Protein AF-A0AAN5BS51-F1 (afdb_monomer)

Secondary structure (DSSP, 8-state):
---------EEEEEE--SSS--EEEEEE-GGGGGGGTTTS-GGGGHHHHHHHHHHH-TT-SEEEEE-TT---S-TTS-HIIIIISHHHHHHH---S-BSSTTT-S-B--TT--GGG--EEEEE-SS-EEEEEEEEESSHHHHHHHHHHT-HHHHHS--TTHHHHHHHHHHTT-TTEEEESS--

Solvent-accessible surface area (backbone atoms only — not comparable to full-atom values): 10681 Å² total; per-residue (Å²): 138,82,79,79,81,76,74,71,47,27,41,31,39,32,38,38,98,69,97,54,100,55,73,48,80,40,77,37,54,45,74,82,38,50,86,78,41,76,90,35,63,71,76,55,24,55,53,63,44,51,50,49,50,48,68,76,41,72,81,31,49,37,38,34,43,31,36,55,84,60,72,83,88,60,82,90,59,52,65,48,79,69,47,67,38,56,74,47,29,52,75,50,45,54,54,62,37,49,70,43,60,92,82,36,91,56,52,35,60,70,83,70,48,56,89,60,47,43,34,42,35,23,30,61,85,81,43,60,46,75,54,28,37,38,40,31,66,53,72,65,46,54,53,49,48,52,61,64,66,28,65,74,53,49,70,47,88,46,97,59,47,61,40,55,50,46,52,61,57,49,76,77,45,93,34,66,38,40,30,71,65,84,110

Structure (mmCIF, N/CA/C/O backbone):
data_AF-A0AAN5BS51-F1
#
_entry.id   AF-A0AAN5BS51-F1
#
loop_
_atom_site.group_PDB
_atom_site.id
_atom_site.type_symbol
_atom_site.label_atom_id
_atom_site.label_alt_id
_atom_site.label_comp_id
_atom_site.label_asym_id
_atom_site.label_entity_id
_atom_site.label_seq_id
_atom_site.pdbx_PDB_ins_code
_atom_site.Cartn_x
_atom_site.Cartn_y
_atom_site.Cartn_z
_atom_site.occupancy
_atom_site.B_iso_or_equiv
_atom_site.auth_seq_id
_atom_site.auth_comp_id
_atom_site.auth_asym_id
_atom_site.auth_atom_id
_atom_site.pdbx_PDB_model_num
ATOM 1 N N . MET A 1 1 ? 38.290 -10.448 8.645 1.00 32.19 1 MET A N 1
ATOM 2 C CA . MET A 1 1 ? 37.255 -9.414 8.857 1.00 32.19 1 MET A CA 1
ATOM 3 C C . MET A 1 1 ? 36.359 -9.417 7.625 1.00 32.19 1 MET A C 1
ATOM 5 O O . MET A 1 1 ? 36.657 -8.738 6.654 1.00 32.19 1 MET A O 1
ATOM 9 N N . VAL A 1 2 ? 35.352 -10.293 7.610 1.00 27.36 2 VAL A N 1
ATOM 10 C CA . VAL A 1 2 ? 34.391 -10.404 6.503 1.00 27.36 2 VAL A CA 1
ATOM 11 C C . VAL A 1 2 ? 33.271 -9.418 6.811 1.00 27.36 2 VAL A C 1
ATOM 13 O O . VAL A 1 2 ? 32.602 -9.555 7.830 1.00 27.36 2 VAL A O 1
ATOM 16 N N . ARG A 1 3 ? 33.131 -8.373 5.993 1.00 27.55 3 ARG A N 1
ATOM 17 C CA . ARG A 1 3 ? 31.955 -7.503 6.037 1.00 27.55 3 ARG A CA 1
ATOM 18 C C . ARG A 1 3 ? 30.814 -8.278 5.386 1.00 27.55 3 ARG A C 1
ATOM 20 O O . ARG A 1 3 ? 30.817 -8.446 4.171 1.00 27.55 3 ARG A O 1
ATOM 27 N N . GLU A 1 4 ? 29.878 -8.779 6.186 1.00 29.22 4 GLU A N 1
ATOM 28 C CA . GLU A 1 4 ? 28.571 -9.185 5.675 1.00 29.22 4 GLU A CA 1
ATOM 29 C C . GLU A 1 4 ? 27.915 -7.948 5.057 1.00 29.22 4 GLU A C 1
ATOM 31 O O . GLU A 1 4 ? 27.596 -6.978 5.744 1.00 29.22 4 GLU A O 1
ATOM 36 N N . HIS A 1 5 ? 27.766 -7.948 3.735 1.00 32.75 5 HIS A N 1
ATOM 37 C CA . HIS A 1 5 ? 26.857 -7.034 3.063 1.00 32.75 5 HIS A CA 1
ATOM 38 C C . HIS A 1 5 ? 25.438 -7.526 3.330 1.00 32.75 5 HIS A C 1
ATOM 40 O O . HIS A 1 5 ? 24.878 -8.304 2.562 1.00 32.75 5 HIS A O 1
ATOM 46 N N . THR A 1 6 ? 24.872 -7.110 4.459 1.00 36.47 6 THR A N 1
ATOM 47 C CA . THR A 1 6 ? 23.464 -7.322 4.782 1.00 36.47 6 THR A CA 1
ATOM 48 C C . THR A 1 6 ? 22.633 -6.545 3.765 1.00 36.47 6 THR A C 1
ATOM 50 O O . THR A 1 6 ? 22.480 -5.330 3.863 1.00 36.47 6 THR A O 1
ATOM 53 N N . THR A 1 7 ? 22.136 -7.230 2.735 1.00 43.97 7 THR A N 1
ATOM 54 C CA . THR A 1 7 ? 21.146 -6.660 1.817 1.00 43.97 7 THR A CA 1
ATOM 55 C C . THR A 1 7 ? 19.917 -6.220 2.619 1.00 43.97 7 THR A C 1
ATOM 57 O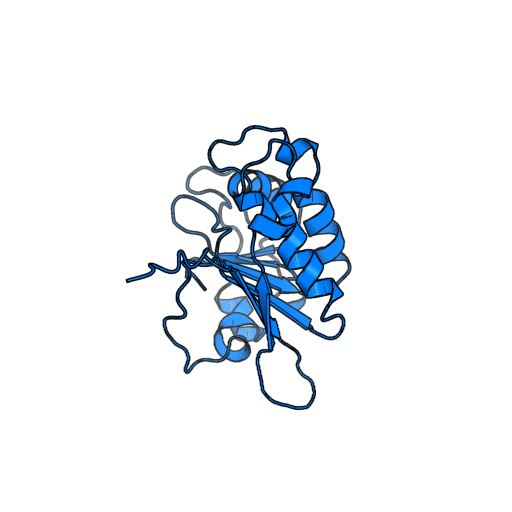 O . THR A 1 7 ? 19.424 -7.017 3.426 1.00 43.97 7 THR A O 1
ATOM 60 N N . PRO A 1 8 ? 19.421 -4.985 2.424 1.00 44.94 8 PRO A N 1
ATOM 61 C CA . PRO A 1 8 ? 18.246 -4.487 3.130 1.00 44.94 8 PRO A CA 1
ATOM 62 C C . PRO A 1 8 ? 17.034 -5.388 2.849 1.00 44.94 8 PRO A C 1
ATOM 64 O O . PRO A 1 8 ? 16.753 -5.719 1.698 1.00 44.94 8 PRO A O 1
ATOM 67 N N . ARG A 1 9 ? 16.337 -5.819 3.908 1.00 50.94 9 ARG A N 1
ATOM 68 C CA . ARG A 1 9 ? 15.129 -6.656 3.831 1.00 50.94 9 ARG A CA 1
ATOM 69 C C . ARG A 1 9 ? 13.926 -5.817 4.230 1.00 50.94 9 ARG A C 1
ATOM 71 O O . ARG A 1 9 ? 13.912 -5.290 5.340 1.00 50.94 9 ARG A O 1
ATOM 78 N N . SER A 1 10 ? 12.927 -5.725 3.359 1.00 52.44 10 SER A N 1
ATOM 79 C CA . SER A 1 10 ? 11.653 -5.100 3.714 1.00 52.44 10 SER A CA 1
ATOM 80 C C . SER A 1 10 ? 10.874 -6.031 4.639 1.00 52.44 10 SER A C 1
ATOM 82 O O . SER A 1 10 ? 10.928 -7.261 4.502 1.00 52.44 10 SER A O 1
ATOM 84 N N . VAL A 1 11 ? 10.159 -5.447 5.596 1.00 61.31 11 VAL A N 1
ATOM 85 C CA . VAL A 1 11 ? 9.384 -6.190 6.591 1.00 61.31 11 VAL A CA 1
ATOM 86 C C . VAL A 1 11 ? 7.913 -5.999 6.284 1.00 61.31 11 VAL A C 1
ATOM 88 O O . VAL A 1 11 ? 7.410 -4.883 6.246 1.00 61.31 11 VAL A O 1
ATOM 91 N N . ILE A 1 12 ? 7.203 -7.099 6.082 1.00 61.59 12 ILE A N 1
ATOM 92 C CA . ILE A 1 12 ? 5.750 -7.096 5.996 1.00 61.59 12 ILE A CA 1
ATOM 93 C C . ILE A 1 12 ? 5.236 -7.676 7.301 1.00 61.59 12 ILE A C 1
ATOM 95 O O . ILE A 1 12 ? 5.368 -8.870 7.573 1.00 61.59 12 ILE A O 1
ATOM 99 N N . LEU A 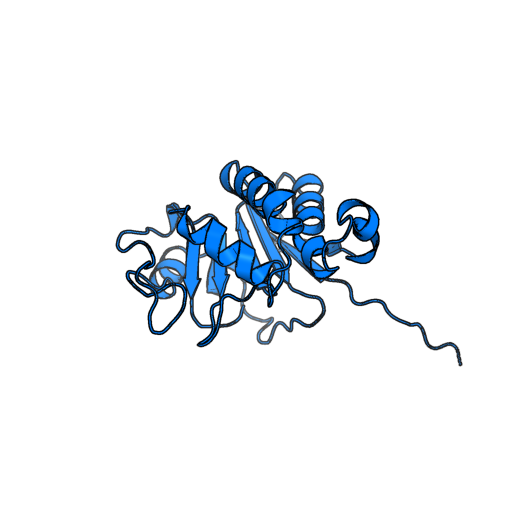1 13 ? 4.670 -6.813 8.133 1.00 60.00 13 LEU A N 1
ATOM 100 C CA . LEU A 1 13 ? 3.995 -7.222 9.350 1.00 60.00 13 LEU A CA 1
ATOM 101 C C . LEU A 1 13 ? 2.604 -7.712 8.964 1.00 60.00 13 LEU A C 1
ATOM 103 O O . LEU A 1 13 ? 1.753 -6.955 8.499 1.00 60.00 13 LEU A O 1
ATOM 107 N N . THR A 1 14 ? 2.370 -9.002 9.139 1.00 57.72 14 THR A N 1
ATOM 108 C CA . THR A 1 14 ? 1.056 -9.603 8.929 1.00 57.72 14 THR A CA 1
ATOM 109 C C . THR A 1 14 ? 0.308 -9.618 10.258 1.00 57.72 14 THR A C 1
ATOM 111 O O . THR A 1 14 ? 0.847 -10.019 11.295 1.00 57.72 14 THR A O 1
ATOM 114 N N . TYR A 1 15 ? -0.930 -9.122 10.247 1.00 48.00 15 TYR A N 1
ATOM 115 C CA . TYR A 1 15 ? -1.785 -9.085 11.427 1.00 48.00 15 TYR A CA 1
ATOM 116 C C . TYR A 1 15 ? -2.909 -10.117 11.302 1.00 48.00 15 TYR A C 1
ATOM 118 O O . TYR A 1 15 ? -3.785 -10.023 10.431 1.00 48.00 15 TYR A O 1
ATOM 126 N N . SER A 1 16 ? -2.889 -11.100 12.201 1.00 43.59 16 SER A N 1
ATOM 127 C CA . SER A 1 16 ? -3.873 -12.179 12.290 1.00 43.59 16 SER A CA 1
ATOM 128 C C . SER A 1 16 ? -4.587 -12.086 13.636 1.00 43.59 16 SER A C 1
ATOM 130 O O . SER A 1 16 ? -3.985 -12.305 14.680 1.00 43.59 16 SER A O 1
ATOM 132 N N . THR A 1 17 ? -5.889 -11.793 13.640 1.00 43.53 17 THR A N 1
ATOM 133 C CA . THR A 1 17 ? -6.674 -11.629 14.881 1.00 43.53 17 THR A CA 1
ATOM 134 C C . THR A 1 17 ? -7.064 -12.964 15.539 1.00 43.53 17 THR A C 1
ATOM 136 O O . THR A 1 17 ? -8.125 -13.037 16.155 1.00 43.53 17 THR A O 1
ATOM 139 N N . CYS A 1 18 ? -6.310 -14.056 15.357 1.00 35.69 18 CYS A N 1
ATOM 140 C CA . CYS A 1 18 ? -6.727 -15.380 15.833 1.00 35.69 18 CYS A CA 1
ATOM 141 C C . CYS A 1 18 ? -5.641 -16.099 16.659 1.00 35.69 18 CYS A C 1
ATOM 143 O O . CYS A 1 18 ? -4.664 -16.612 16.128 1.00 35.69 18 CYS A O 1
ATOM 145 N N . VAL A 1 19 ? -5.914 -16.147 17.971 1.00 35.03 19 VAL A N 1
ATOM 146 C CA . VAL A 1 19 ? -5.486 -17.095 19.031 1.00 35.03 19 VAL A CA 1
ATOM 147 C C . VAL A 1 19 ? -4.054 -17.022 19.589 1.00 35.03 19 VAL A C 1
ATOM 149 O O . VAL A 1 19 ? -3.767 -17.662 20.594 1.00 35.03 19 VAL A O 1
ATOM 152 N N . ALA A 1 20 ? -3.203 -16.120 19.117 1.00 38.12 20 ALA A N 1
ATOM 153 C CA . ALA A 1 20 ? -2.106 -15.607 19.942 1.00 38.12 20 ALA A CA 1
ATOM 154 C C . ALA A 1 20 ? -1.859 -14.151 19.560 1.00 38.12 20 ALA A C 1
ATOM 156 O O . ALA A 1 20 ? -1.662 -13.848 18.388 1.00 38.12 20 ALA A O 1
ATOM 157 N N . GLN A 1 21 ? -1.939 -13.239 20.527 1.00 48.12 21 GLN A N 1
ATOM 158 C CA . GLN A 1 21 ? -1.679 -11.817 20.313 1.00 48.12 21 GLN A CA 1
ATOM 159 C C . GLN A 1 21 ? -0.255 -11.642 19.762 1.00 48.12 21 GLN A C 1
ATOM 161 O O . GLN A 1 21 ? 0.715 -11.766 20.504 1.00 48.12 21 GLN A O 1
ATOM 166 N N . GLY A 1 22 ? -0.121 -11.398 18.459 1.00 66.06 22 GLY A N 1
ATOM 167 C CA . GLY A 1 22 ? 1.184 -11.251 17.829 1.00 66.06 22 GLY A CA 1
ATOM 168 C C . GLY A 1 22 ? 1.106 -10.819 16.370 1.00 66.06 22 GLY A C 1
ATOM 169 O O . GLY A 1 22 ? 0.181 -11.174 15.641 1.00 66.06 22 GLY A O 1
ATOM 170 N N . TYR A 1 23 ? 2.101 -10.040 15.955 1.00 73.31 23 TYR A N 1
ATOM 171 C CA . TYR A 1 23 ? 2.398 -9.793 14.548 1.00 73.31 23 TYR A CA 1
ATOM 172 C C . TYR A 1 23 ? 3.234 -10.957 14.024 1.00 73.31 23 TYR A C 1
ATOM 174 O O . TYR A 1 23 ? 4.158 -11.411 14.703 1.00 73.31 23 TYR A O 1
ATOM 182 N N . THR A 1 24 ? 2.940 -11.430 12.818 1.00 81.38 24 THR A N 1
ATOM 183 C CA . THR A 1 24 ? 3.817 -12.373 12.124 1.00 81.38 24 THR A CA 1
ATOM 184 C C . THR A 1 24 ? 4.637 -11.604 11.099 1.00 81.38 24 THR A C 1
ATOM 186 O O . THR A 1 24 ? 4.093 -10.962 10.201 1.00 81.38 24 THR A O 1
ATOM 189 N N . ASN A 1 25 ? 5.958 -11.653 11.248 1.00 83.75 25 ASN A N 1
ATOM 190 C CA . ASN A 1 25 ? 6.877 -10.935 10.375 1.00 83.75 25 ASN A CA 1
ATOM 191 C C . ASN A 1 25 ? 7.150 -11.769 9.124 1.00 83.75 25 ASN A C 1
ATOM 193 O O . ASN A 1 25 ? 7.616 -12.904 9.220 1.00 83.75 25 ASN A O 1
ATOM 197 N N . PHE A 1 26 ? 6.920 -11.184 7.956 1.00 85.62 26 PHE A N 1
ATOM 198 C CA . PHE A 1 26 ? 7.349 -11.724 6.678 1.00 85.62 26 PHE A CA 1
ATOM 199 C C . PHE A 1 26 ? 8.469 -10.845 6.124 1.00 85.62 26 PHE A C 1
ATOM 201 O O . PHE A 1 26 ? 8.260 -9.674 5.815 1.00 85.62 26 PHE A O 1
ATOM 208 N N . PHE A 1 27 ? 9.673 -11.400 6.022 1.00 86.44 27 PHE A N 1
ATOM 209 C CA . PHE A 1 27 ? 10.826 -10.683 5.484 1.00 86.44 27 PHE A CA 1
ATOM 210 C C . PHE A 1 27 ? 10.956 -10.978 3.997 1.00 86.44 27 PHE A C 1
ATOM 212 O O . PHE A 1 27 ? 11.225 -12.115 3.611 1.00 86.44 27 PHE A O 1
ATOM 219 N N . ALA A 1 28 ? 10.793 -9.948 3.173 1.00 85.62 28 ALA A N 1
ATOM 220 C CA . ALA A 1 28 ? 10.972 -10.043 1.735 1.00 85.62 28 ALA A CA 1
ATOM 221 C C . ALA A 1 28 ? 12.310 -9.414 1.340 1.00 85.62 28 ALA A C 1
ATOM 223 O O . ALA A 1 28 ? 12.589 -8.258 1.667 1.00 85.62 28 ALA A O 1
ATOM 224 N N . ASN A 1 29 ? 13.137 -10.159 0.610 1.00 86.25 29 ASN A N 1
ATOM 225 C CA . ASN A 1 29 ? 14.275 -9.576 -0.084 1.00 86.25 29 ASN A CA 1
ATOM 226 C C . ASN A 1 29 ? 13.808 -9.122 -1.466 1.00 86.25 29 ASN A C 1
ATOM 228 O O . ASN A 1 29 ? 13.412 -9.945 -2.286 1.00 86.25 29 ASN A O 1
ATOM 232 N N . LEU A 1 30 ? 13.858 -7.816 -1.734 1.00 83.25 30 LEU A N 1
ATOM 233 C CA . LEU A 1 30 ? 13.422 -7.271 -3.024 1.00 83.25 30 LEU A CA 1
ATOM 234 C C . LEU A 1 30 ? 14.237 -7.832 -4.203 1.00 83.25 30 LEU A C 1
ATOM 236 O O . LEU A 1 30 ? 13.722 -7.911 -5.316 1.00 83.25 30 LEU A O 1
ATOM 240 N N . SER A 1 31 ? 15.467 -8.289 -3.942 1.00 85.25 31 SER A N 1
ATOM 241 C CA . SER A 1 31 ? 16.336 -8.929 -4.938 1.00 85.25 31 SER A CA 1
ATOM 242 C C . SER A 1 31 ? 15.733 -10.222 -5.501 1.00 85.25 31 SER A C 1
ATOM 244 O O . SER A 1 31 ? 15.947 -10.543 -6.666 1.00 85.25 31 SER A O 1
ATOM 246 N N . ASP A 1 32 ? 14.932 -10.940 -4.706 1.00 86.62 32 ASP A N 1
ATOM 247 C CA . ASP A 1 32 ? 14.315 -12.209 -5.117 1.00 86.62 32 ASP A CA 1
ATOM 248 C C . ASP A 1 32 ? 13.271 -12.001 -6.231 1.00 86.62 32 ASP A C 1
ATOM 250 O O . ASP A 1 32 ? 12.923 -12.937 -6.950 1.00 86.62 32 ASP A O 1
ATOM 254 N N . TYR A 1 33 ? 12.791 -10.764 -6.399 1.00 87.94 33 TYR A N 1
ATOM 255 C CA . TYR A 1 33 ? 11.762 -10.402 -7.368 1.00 87.94 33 TYR A CA 1
ATOM 256 C C . TYR A 1 33 ? 12.317 -9.692 -8.605 1.00 87.94 33 TYR A C 1
ATOM 258 O O . TYR A 1 33 ? 11.533 -9.391 -9.500 1.00 87.94 33 TYR A O 1
ATOM 266 N N . GLU A 1 34 ? 13.631 -9.449 -8.709 1.00 85.50 34 GLU A N 1
ATOM 267 C CA . GLU A 1 34 ? 14.235 -8.697 -9.827 1.00 85.50 34 GLU A CA 1
ATOM 268 C C . GLU A 1 34 ? 13.863 -9.261 -11.202 1.00 85.50 34 GLU A C 1
ATOM 270 O O . GLU A 1 34 ? 13.592 -8.508 -12.135 1.00 85.50 34 GLU A O 1
ATOM 275 N N . THR A 1 35 ? 13.762 -10.586 -11.317 1.00 86.06 35 THR A N 1
ATOM 276 C CA . THR A 1 35 ? 13.384 -11.272 -12.563 1.00 86.06 35 THR A CA 1
ATOM 277 C C . THR A 1 35 ? 11.969 -10.934 -13.037 1.00 86.06 35 THR A C 1
ATOM 279 O O . THR A 1 35 ? 11.684 -11.035 -14.227 1.00 86.06 35 THR A O 1
ATOM 282 N N . THR A 1 36 ? 11.089 -10.499 -12.131 1.00 83.81 36 THR A N 1
ATOM 283 C CA . THR A 1 36 ? 9.708 -10.092 -12.437 1.00 83.81 36 THR A CA 1
ATOM 284 C C . THR A 1 36 ? 9.590 -8.618 -12.826 1.00 83.81 36 THR A C 1
ATOM 286 O O . THR A 1 36 ? 8.533 -8.190 -13.285 1.00 83.81 36 THR A O 1
ATOM 289 N N . LEU A 1 37 ? 10.653 -7.826 -12.634 1.00 81.75 37 LEU A N 1
ATOM 290 C CA . LEU A 1 37 ? 10.620 -6.374 -12.819 1.00 81.75 37 LEU A CA 1
ATOM 291 C C . LEU A 1 37 ? 10.924 -5.941 -14.255 1.00 81.75 37 LEU A C 1
ATOM 293 O O . LEU A 1 37 ? 10.589 -4.816 -14.619 1.00 81.75 37 LEU A O 1
ATOM 297 N N . GLU A 1 38 ? 11.502 -6.819 -15.079 1.00 83.25 38 GLU A N 1
ATOM 298 C CA . GLU A 1 38 ? 11.986 -6.492 -16.427 1.00 83.25 38 GLU A CA 1
ATOM 299 C C . GLU A 1 38 ? 12.962 -5.298 -16.386 1.00 83.25 38 GLU A C 1
ATOM 301 O O . GLU A 1 38 ? 14.064 -5.428 -15.859 1.00 83.25 38 GLU A O 1
ATOM 306 N N . SER A 1 39 ? 12.573 -4.132 -16.915 1.00 80.31 39 SER A N 1
ATOM 307 C CA . SER A 1 39 ? 13.362 -2.892 -16.878 1.00 80.31 39 SER A CA 1
ATOM 308 C C . SER A 1 39 ? 12.961 -1.931 -15.753 1.00 80.31 39 SER A C 1
ATOM 310 O O . SER A 1 39 ? 13.499 -0.826 -15.675 1.00 80.31 39 SER A O 1
ATOM 312 N N . ALA A 1 40 ? 11.980 -2.294 -14.922 1.00 82.69 40 ALA A N 1
ATOM 313 C CA . ALA A 1 40 ? 11.472 -1.421 -13.874 1.00 82.69 40 ALA A CA 1
ATOM 314 C C . ALA A 1 40 ? 12.473 -1.294 -12.705 1.00 82.69 40 ALA A C 1
ATOM 316 O O . ALA A 1 40 ? 13.192 -2.247 -12.391 1.00 82.69 40 ALA A O 1
ATOM 317 N N . PRO A 1 41 ? 12.519 -0.136 -12.017 1.00 84.56 41 PRO A N 1
ATOM 318 C CA . PRO A 1 41 ? 13.346 0.046 -10.826 1.00 84.56 41 PRO A CA 1
ATOM 319 C C . PRO A 1 41 ? 13.085 -1.005 -9.738 1.00 84.56 41 PRO A C 1
ATOM 321 O O . PRO A 1 41 ? 11.952 -1.436 -9.544 1.00 84.56 41 PRO A O 1
ATOM 324 N N . ARG A 1 42 ? 14.111 -1.339 -8.944 1.00 83.06 42 ARG A N 1
ATOM 325 C CA . ARG A 1 42 ? 14.023 -2.316 -7.835 1.00 83.06 42 ARG A CA 1
ATOM 326 C C . ARG A 1 42 ? 12.910 -2.038 -6.822 1.00 83.06 42 ARG A C 1
ATOM 328 O O . ARG A 1 42 ? 12.406 -2.977 -6.212 1.00 83.06 42 ARG A O 1
ATOM 335 N N . SER A 1 43 ? 12.522 -0.775 -6.642 1.00 82.38 43 SER A N 1
ATOM 336 C CA . SER A 1 43 ? 11.439 -0.378 -5.735 1.00 82.38 43 SER A CA 1
ATOM 337 C C . SER A 1 43 ? 10.100 -1.027 -6.099 1.00 82.38 43 SER A C 1
ATOM 339 O O . SER A 1 43 ? 9.314 -1.342 -5.210 1.00 82.38 43 SER A O 1
ATOM 341 N N . TRP A 1 44 ? 9.881 -1.359 -7.377 1.00 86.19 44 TRP A N 1
ATOM 342 C CA . TRP A 1 44 ? 8.710 -2.106 -7.841 1.00 86.19 44 TRP A CA 1
ATOM 343 C C . TRP A 1 44 ? 8.602 -3.520 -7.264 1.00 86.19 44 TRP A C 1
ATOM 345 O O . TRP A 1 44 ? 7.511 -4.088 -7.271 1.00 86.19 44 TRP A O 1
ATOM 355 N N . GLY A 1 45 ? 9.691 -4.066 -6.709 1.00 87.56 45 GLY A N 1
ATOM 356 C CA . GLY A 1 45 ? 9.697 -5.341 -5.993 1.00 87.56 45 GLY A CA 1
ATOM 357 C C . GLY A 1 45 ? 8.756 -5.374 -4.785 1.00 87.56 45 GLY A C 1
ATOM 358 O O . GLY A 1 45 ? 8.388 -6.460 -4.341 1.00 87.56 45 GLY A O 1
ATOM 359 N N . VAL A 1 46 ? 8.309 -4.213 -4.283 1.00 89.19 46 VAL A N 1
ATOM 360 C CA . VAL A 1 46 ? 7.312 -4.123 -3.206 1.00 89.19 46 VAL A CA 1
ATOM 361 C C . VAL A 1 46 ? 6.016 -4.856 -3.547 1.00 89.19 46 VAL A C 1
ATOM 363 O O . VAL A 1 46 ? 5.470 -5.574 -2.711 1.00 89.19 46 VAL A O 1
ATOM 366 N N . VAL A 1 47 ? 5.533 -4.731 -4.784 1.00 90.88 47 VAL A N 1
ATOM 367 C CA . VAL A 1 47 ? 4.238 -5.288 -5.184 1.00 90.88 47 VAL A CA 1
ATOM 368 C C . VAL A 1 47 ? 4.249 -6.822 -5.181 1.00 90.88 47 VAL A C 1
ATOM 370 O O . VAL A 1 47 ? 3.416 -7.413 -4.484 1.00 90.88 47 VAL A O 1
ATOM 373 N N . PRO A 1 48 ? 5.181 -7.512 -5.873 1.00 92.19 48 PRO A N 1
ATOM 374 C CA . PRO A 1 48 ? 5.257 -8.967 -5.806 1.00 92.19 48 PRO A CA 1
ATOM 375 C C . PRO A 1 48 ? 5.632 -9.468 -4.402 1.00 92.19 48 PRO A C 1
ATOM 377 O O . PRO A 1 48 ? 5.127 -10.514 -3.993 1.00 92.19 48 PRO A O 1
ATOM 380 N N . ALA A 1 49 ? 6.413 -8.713 -3.619 1.00 91.25 49 ALA A N 1
ATOM 381 C CA . ALA A 1 49 ? 6.703 -9.051 -2.225 1.00 91.25 49 ALA A CA 1
ATOM 382 C C . ALA A 1 49 ? 5.445 -9.071 -1.342 1.00 91.25 49 ALA A C 1
ATOM 384 O O . ALA A 1 49 ? 5.229 -10.024 -0.590 1.00 91.25 49 ALA A O 1
ATOM 385 N N . VAL A 1 50 ? 4.583 -8.056 -1.454 1.00 91.75 50 VAL A N 1
ATOM 386 C CA . VAL A 1 50 ? 3.315 -7.999 -0.711 1.00 91.75 50 VAL A CA 1
ATOM 387 C C . VAL A 1 50 ? 2.361 -9.098 -1.166 1.00 91.75 50 VAL A C 1
ATOM 389 O O . VAL A 1 50 ? 1.760 -9.766 -0.325 1.00 91.75 50 VAL A O 1
ATOM 392 N N . ARG A 1 51 ? 2.284 -9.380 -2.472 1.00 92.62 51 ARG A N 1
ATOM 393 C CA . ARG A 1 51 ? 1.506 -10.522 -2.983 1.00 92.62 51 ARG A CA 1
ATOM 394 C C . ARG A 1 51 ? 1.991 -11.849 -2.418 1.00 92.62 51 ARG A C 1
ATOM 396 O O . ARG A 1 51 ? 1.168 -12.678 -2.035 1.00 92.62 51 ARG A O 1
ATOM 403 N N . HIS A 1 52 ? 3.304 -12.045 -2.349 1.00 92.44 52 HIS A N 1
ATOM 404 C CA . HIS A 1 52 ? 3.889 -13.243 -1.763 1.00 92.44 52 HIS A CA 1
ATOM 405 C C . HIS A 1 52 ? 3.523 -13.350 -0.277 1.00 92.44 52 HIS A C 1
ATOM 407 O O . HIS A 1 52 ? 3.020 -14.388 0.148 1.00 92.44 52 HIS A O 1
ATOM 413 N N . ALA A 1 53 ? 3.647 -12.269 0.497 1.00 91.25 53 ALA A N 1
ATOM 414 C CA . ALA A 1 53 ? 3.228 -12.260 1.898 1.00 91.25 53 ALA A CA 1
ATOM 415 C C . ALA A 1 53 ? 1.742 -12.630 2.069 1.00 91.25 53 ALA A C 1
ATOM 417 O O . ALA A 1 53 ? 1.410 -13.445 2.934 1.00 91.25 53 ALA A O 1
ATOM 418 N N . MET A 1 54 ? 0.867 -12.073 1.222 1.00 91.50 54 MET A N 1
ATOM 419 C CA . MET A 1 54 ? -0.579 -12.331 1.219 1.00 91.50 54 MET A CA 1
ATOM 420 C C . MET A 1 54 ? -0.940 -13.767 0.840 1.00 91.50 54 MET A C 1
ATOM 422 O O . MET A 1 54 ? -1.893 -14.319 1.395 1.00 91.50 54 MET A O 1
ATOM 426 N N . ALA A 1 55 ? -0.192 -14.370 -0.086 1.00 91.81 55 ALA A N 1
ATOM 427 C CA . ALA A 1 55 ? -0.357 -15.765 -0.479 1.00 91.81 55 ALA A CA 1
ATOM 428 C C . ALA A 1 55 ? 0.118 -16.728 0.620 1.00 91.81 55 ALA A C 1
ATOM 430 O O . ALA A 1 55 ? -0.538 -17.736 0.875 1.00 91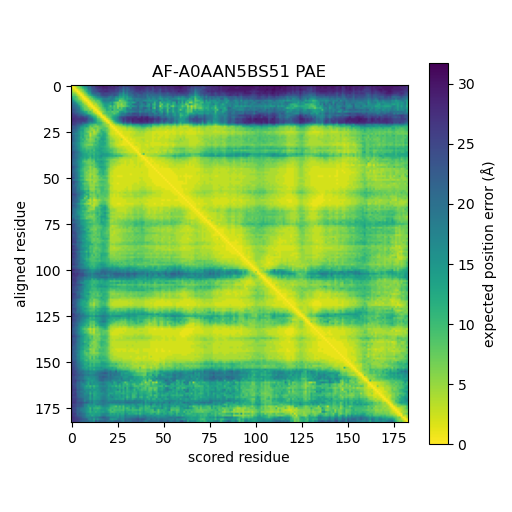.81 55 ALA A O 1
ATOM 431 N N . THR A 1 56 ? 1.218 -16.396 1.302 1.00 91.38 56 THR A N 1
ATOM 432 C CA . THR A 1 56 ? 1.783 -17.201 2.397 1.00 91.38 56 THR A CA 1
ATOM 433 C C . THR A 1 56 ? 0.927 -17.143 3.664 1.00 91.38 56 THR A C 1
ATOM 435 O O . THR A 1 56 ? 0.841 -18.130 4.392 1.00 91.38 56 THR A O 1
ATOM 438 N N . HIS A 1 57 ? 0.247 -16.019 3.919 1.00 89.50 57 HIS A N 1
ATOM 439 C CA . HIS A 1 57 ? -0.585 -15.819 5.110 1.00 89.50 57 HIS A CA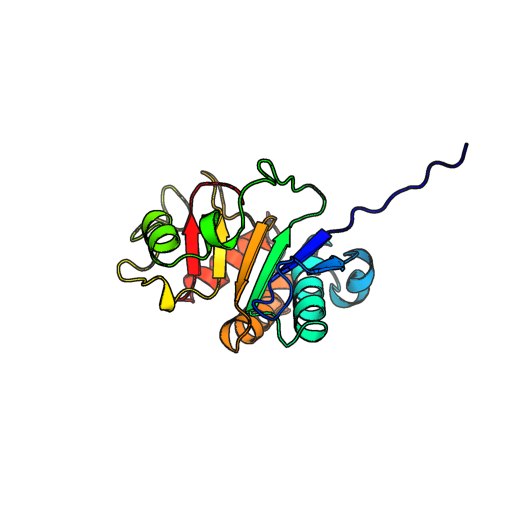 1
ATOM 440 C C . HIS A 1 57 ? -2.056 -15.555 4.749 1.00 89.50 57 HIS A C 1
ATOM 442 O O . HIS A 1 57 ? -2.587 -14.479 5.029 1.00 89.50 57 HIS A O 1
ATOM 448 N N . PRO A 1 58 ? -2.773 -16.530 4.161 1.00 88.62 58 PRO A N 1
ATOM 449 C CA . PRO A 1 58 ? -4.118 -16.300 3.633 1.00 88.62 58 PRO A CA 1
ATOM 450 C C . PRO A 1 58 ? -5.139 -15.892 4.708 1.00 88.62 58 PRO A C 1
ATOM 452 O O . PRO A 1 58 ? -6.116 -15.217 4.387 1.00 88.62 58 PRO A O 1
ATOM 455 N N . TYR A 1 59 ? -4.902 -16.269 5.970 1.00 88.00 59 TYR A N 1
ATOM 456 C CA . TYR A 1 59 ? -5.779 -15.994 7.114 1.00 88.00 59 TYR A CA 1
ATOM 457 C C . TYR A 1 59 ? -5.532 -14.637 7.798 1.00 88.00 59 TYR A C 1
ATOM 459 O O . TYR A 1 59 ? -6.306 -14.249 8.677 1.00 88.00 59 TYR A O 1
ATOM 467 N N . SER A 1 60 ? -4.474 -13.909 7.428 1.00 88.06 60 SER A N 1
ATOM 468 C CA . SER A 1 60 ? -4.221 -12.566 7.959 1.00 88.06 60 SER A CA 1
ATOM 469 C C . SER A 1 60 ? -5.207 -11.560 7.373 1.00 88.06 60 SER A C 1
ATOM 471 O O . SER A 1 60 ? -5.557 -11.622 6.196 1.00 88.06 60 SER A O 1
ATOM 473 N N . LYS A 1 61 ? -5.668 -10.617 8.201 1.00 89.31 61 LYS A N 1
ATOM 474 C CA . LYS A 1 61 ? -6.659 -9.610 7.786 1.00 89.31 61 LYS A CA 1
ATOM 475 C C . LYS A 1 61 ? -6.010 -8.365 7.205 1.00 89.31 61 LYS A C 1
ATOM 477 O O . LYS A 1 61 ? -6.559 -7.776 6.282 1.00 89.31 61 LYS A O 1
ATOM 482 N N . HIS A 1 62 ? -4.868 -7.966 7.754 1.00 90.12 62 HIS A N 1
ATOM 483 C CA . HIS A 1 62 ? -4.154 -6.763 7.345 1.00 90.12 62 HIS A CA 1
ATOM 484 C C . HIS A 1 62 ? -2.677 -7.080 7.151 1.00 90.12 62 HIS A C 1
ATOM 486 O O . HIS A 1 62 ? -2.093 -7.867 7.900 1.00 90.12 62 HIS A O 1
ATOM 492 N N . PHE A 1 63 ? -2.094 -6.436 6.152 1.00 91.69 63 PHE A N 1
ATOM 493 C CA . PHE A 1 63 ? -0.688 -6.511 5.805 1.00 91.69 63 PHE A CA 1
ATOM 494 C C . PHE A 1 63 ? -0.130 -5.104 5.890 1.00 91.69 63 PHE A C 1
ATOM 496 O O . PHE A 1 63 ? -0.558 -4.224 5.148 1.00 91.69 63 PHE A O 1
ATOM 503 N N . PHE A 1 64 ? 0.790 -4.892 6.819 1.00 90.56 64 PHE A N 1
ATOM 504 C CA . PHE A 1 64 ? 1.480 -3.630 6.991 1.00 90.56 64 PHE A CA 1
ATOM 505 C C . PHE A 1 64 ? 2.874 -3.753 6.379 1.00 90.56 64 PHE A C 1
ATOM 507 O O . PHE A 1 64 ? 3.736 -4.455 6.908 1.00 90.56 64 PHE A O 1
ATOM 514 N N . TYR A 1 65 ? 3.058 -3.131 5.219 1.00 90.75 65 TYR A N 1
ATOM 515 C CA . TYR A 1 65 ? 4.343 -3.059 4.543 1.00 90.75 65 TYR A CA 1
ATOM 516 C C . TYR A 1 65 ? 5.190 -1.945 5.153 1.00 90.75 65 TYR A C 1
ATOM 518 O O . TYR A 1 65 ? 4.716 -0.817 5.286 1.00 90.75 65 TYR A O 1
ATOM 526 N N . LEU A 1 66 ? 6.444 -2.270 5.458 1.00 87.75 66 LEU A N 1
ATOM 527 C CA . LEU A 1 66 ? 7.483 -1.349 5.886 1.00 87.75 66 LEU A CA 1
ATOM 528 C C . LEU A 1 66 ? 8.726 -1.554 5.014 1.00 87.75 66 LEU A C 1
ATOM 530 O O . LEU A 1 66 ? 9.244 -2.671 4.888 1.00 87.75 66 LEU A O 1
ATOM 534 N N . ASP A 1 67 ? 9.218 -0.467 4.425 1.00 84.81 67 ASP A N 1
ATOM 535 C CA . ASP A 1 67 ? 10.499 -0.460 3.726 1.00 84.81 67 ASP A CA 1
ATOM 536 C C . ASP A 1 67 ? 11.647 -0.851 4.668 1.00 84.81 67 ASP A C 1
ATOM 538 O O . ASP A 1 67 ? 11.577 -0.656 5.883 1.00 84.81 67 ASP A O 1
ATOM 542 N N . ALA A 1 68 ? 12.741 -1.366 4.111 1.00 82.06 68 ALA A N 1
ATOM 543 C CA . ALA A 1 68 ? 13.917 -1.748 4.888 1.00 82.06 68 ALA A CA 1
ATOM 544 C C . ALA A 1 68 ? 14.536 -0.588 5.695 1.00 82.06 68 ALA A C 1
ATOM 546 O O . ALA A 1 68 ? 15.254 -0.835 6.663 1.00 82.06 68 ALA A O 1
ATOM 547 N N . ASN A 1 69 ? 14.273 0.662 5.301 1.00 81.19 69 ASN A N 1
ATOM 548 C CA . ASN A 1 69 ? 14.738 1.857 6.006 1.00 81.19 69 ASN A CA 1
ATOM 549 C C . ASN A 1 69 ? 13.698 2.443 6.980 1.00 81.19 69 ASN A C 1
ATOM 551 O O . ASN A 1 69 ? 13.959 3.477 7.598 1.00 81.19 69 ASN A O 1
ATOM 555 N N . ALA A 1 70 ? 12.516 1.834 7.103 1.00 79.81 70 ALA A N 1
ATOM 556 C CA . ALA A 1 70 ? 11.475 2.303 8.007 1.00 79.81 70 ALA A CA 1
ATOM 557 C C . ALA A 1 70 ? 11.777 1.907 9.463 1.00 79.81 70 ALA A C 1
ATOM 559 O O . ALA A 1 70 ? 12.297 0.826 9.745 1.00 79.81 70 ALA A O 1
ATOM 560 N N . LEU A 1 71 ? 11.433 2.792 10.402 1.00 77.69 71 LEU A N 1
ATOM 561 C CA . LEU A 1 71 ? 11.669 2.601 11.833 1.00 77.69 71 LEU A CA 1
ATOM 562 C C . LEU A 1 71 ? 10.371 2.792 12.613 1.00 77.69 71 LEU A C 1
ATOM 564 O O . LEU A 1 71 ? 9.751 3.852 12.551 1.00 77.69 71 LEU A O 1
ATOM 568 N N . ILE A 1 72 ? 9.999 1.783 13.403 1.00 77.88 72 ILE A N 1
ATOM 569 C CA . ILE A 1 72 ? 8.870 1.874 14.332 1.00 77.88 72 ILE A CA 1
ATOM 570 C C . ILE A 1 72 ? 9.320 2.682 15.549 1.00 77.88 72 ILE A C 1
ATOM 572 O O . ILE A 1 72 ? 10.055 2.192 16.406 1.00 77.88 72 ILE A O 1
ATOM 576 N N . MET A 1 73 ? 8.862 3.929 15.629 1.00 79.50 73 MET A N 1
ATOM 577 C CA . MET A 1 73 ? 9.285 4.867 16.675 1.00 79.50 73 MET A CA 1
ATOM 578 C C . MET A 1 73 ? 8.621 4.605 18.033 1.00 79.50 73 MET A C 1
ATOM 580 O O . MET A 1 73 ? 9.148 5.009 19.068 1.00 79.50 73 MET A O 1
ATOM 584 N N . ASN A 1 74 ? 7.464 3.937 18.054 1.00 78.94 74 ASN A N 1
ATOM 585 C CA . ASN A 1 74 ? 6.737 3.633 19.285 1.00 78.94 74 ASN A CA 1
ATOM 586 C C . ASN A 1 74 ? 6.257 2.171 19.309 1.00 78.94 74 ASN A C 1
ATOM 588 O O . ASN A 1 74 ? 5.105 1.900 18.970 1.00 78.94 74 ASN A O 1
ATOM 592 N N . PRO A 1 75 ? 7.113 1.223 19.729 1.00 77.69 75 PRO A N 1
ATOM 593 C CA . PRO A 1 75 ? 6.780 -0.203 19.723 1.00 77.69 75 PRO A CA 1
ATOM 594 C C . PRO A 1 75 ? 5.759 -0.597 20.802 1.00 77.69 75 PRO A C 1
ATOM 596 O O . PRO A 1 75 ? 5.201 -1.689 20.751 1.00 77.69 75 PRO A O 1
ATOM 599 N 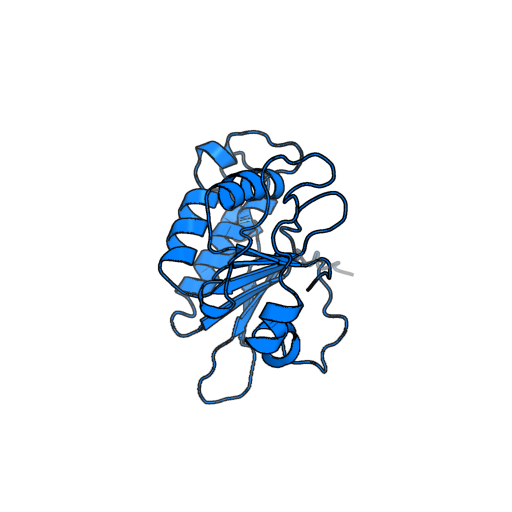N . SER A 1 76 ? 5.502 0.276 21.781 1.00 79.50 76 SER A N 1
ATOM 600 C CA . SER A 1 76 ? 4.556 0.012 22.871 1.00 79.50 76 SER A CA 1
ATOM 601 C C . SER A 1 76 ? 3.094 0.167 22.445 1.00 79.50 76 SER A C 1
ATOM 603 O O . SER A 1 76 ? 2.200 -0.263 23.171 1.00 79.50 76 SER A O 1
ATOM 605 N N . LYS A 1 77 ? 2.829 0.801 21.295 1.00 79.19 77 LYS A N 1
ATOM 606 C CA . LYS A 1 77 ? 1.477 0.954 20.746 1.00 79.19 77 LYS A CA 1
ATOM 607 C C . LYS A 1 77 ? 1.180 -0.152 19.743 1.00 79.19 77 LYS A C 1
ATOM 609 O O . LYS A 1 77 ? 1.987 -0.442 18.865 1.00 79.19 77 LYS A O 1
ATOM 614 N N . SER A 1 78 ? -0.009 -0.744 19.842 1.00 83.06 78 SER A N 1
ATOM 615 C CA . SER A 1 78 ? -0.475 -1.691 18.830 1.00 83.06 78 SER A CA 1
ATOM 616 C C . SER A 1 78 ? -0.947 -0.952 17.575 1.00 83.06 78 SER A C 1
ATOM 618 O O . SER A 1 78 ? -1.581 0.098 17.669 1.00 83.06 78 SER A O 1
ATOM 620 N N . LEU A 1 79 ? -0.700 -1.536 16.401 1.00 81.69 79 LEU A N 1
ATOM 621 C CA . LEU A 1 79 ? -1.230 -1.080 15.117 1.00 81.69 79 LEU A CA 1
ATOM 622 C C . LEU A 1 79 ? -2.760 -0.966 15.152 1.00 81.69 79 LEU A C 1
ATOM 624 O O . LEU A 1 79 ? -3.328 -0.039 14.583 1.00 81.69 79 LEU A O 1
ATOM 628 N N . GLU A 1 80 ? -3.428 -1.880 15.860 1.00 82.81 80 GLU A N 1
ATOM 629 C CA . GLU A 1 80 ? -4.879 -1.845 16.023 1.00 82.81 80 GLU A CA 1
ATOM 630 C C . GLU A 1 80 ? -5.350 -0.568 16.727 1.00 82.81 80 GLU A C 1
ATOM 632 O O . GLU A 1 80 ? -6.096 0.206 16.131 1.00 82.81 80 GLU A O 1
ATOM 637 N N . SER A 1 81 ? -4.835 -0.293 17.929 1.00 83.19 81 SER A N 1
ATOM 638 C CA . SER A 1 81 ? -5.213 0.902 18.703 1.00 83.19 81 SER A CA 1
ATOM 639 C C . SER A 1 81 ? -4.747 2.207 18.059 1.00 83.19 81 SER A C 1
ATOM 641 O O . SER A 1 81 ? -5.339 3.267 18.262 1.00 83.19 81 SER A O 1
ATOM 643 N N . HIS A 1 82 ? -3.659 2.154 17.288 1.00 83.12 82 HIS A N 1
ATOM 644 C CA . HIS A 1 82 ? -3.091 3.341 16.674 1.00 83.12 82 HIS A CA 1
ATOM 645 C C . HIS A 1 82 ? -3.778 3.731 15.362 1.00 83.12 82 HIS A C 1
ATOM 647 O O . HIS A 1 82 ? -3.905 4.931 15.098 1.00 83.12 82 HIS A O 1
ATOM 653 N N . LEU A 1 83 ? -4.217 2.740 14.574 1.00 84.31 83 LEU A N 1
ATOM 654 C CA . LEU A 1 83 ? -4.637 2.936 13.186 1.00 84.31 83 LEU A CA 1
ATOM 655 C C . LEU A 1 83 ? -5.906 2.174 12.780 1.00 84.31 83 LEU A C 1
ATOM 657 O O . LEU A 1 83 ? -6.729 2.747 12.076 1.00 84.31 83 LEU A O 1
ATOM 661 N N . LEU A 1 84 ? -6.064 0.898 13.155 1.00 85.06 84 LEU A N 1
ATOM 662 C CA . LEU A 1 84 ? -7.120 0.037 12.582 1.00 85.06 84 LEU A CA 1
ATOM 663 C C . LEU A 1 84 ? -8.472 0.136 13.302 1.00 85.06 84 LEU A C 1
ATOM 665 O O . LEU A 1 84 ? -9.495 -0.271 12.748 1.00 85.06 84 LEU A O 1
ATOM 669 N N . GLU A 1 85 ? -8.503 0.655 14.529 1.00 88.50 85 GLU A N 1
ATOM 670 C CA . GLU A 1 85 ? -9.754 0.927 15.235 1.00 88.50 85 GLU A CA 1
ATOM 671 C C . GLU A 1 85 ? -10.613 1.931 14.459 1.00 88.50 85 GLU A C 1
ATOM 673 O O . GLU A 1 85 ? -10.146 3.000 14.082 1.00 88.50 85 GLU A O 1
ATOM 678 N N . LYS A 1 86 ? -11.901 1.626 14.256 1.00 86.94 86 LYS A N 1
ATOM 679 C CA . LYS A 1 86 ? -12.794 2.437 13.407 1.00 86.94 86 LYS A CA 1
ATOM 680 C C . LYS A 1 86 ? -12.864 3.907 13.822 1.00 86.94 86 LYS A C 1
ATOM 682 O O . LYS A 1 86 ? -12.773 4.777 12.966 1.00 86.94 86 LYS A O 1
ATOM 687 N N . SER A 1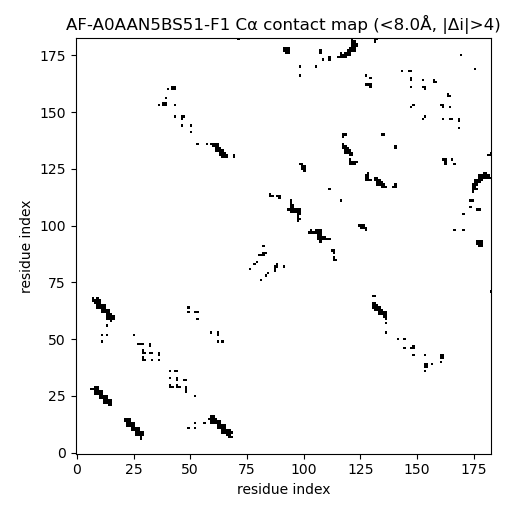 87 ? -13.033 4.178 15.117 1.00 88.19 87 SER A N 1
ATOM 688 C CA . SER A 1 87 ? -13.089 5.541 15.667 1.00 88.19 87 SER A CA 1
ATOM 689 C C . SER A 1 87 ? -11.769 6.281 15.469 1.00 88.19 87 SER A C 1
ATOM 691 O O . SER A 1 87 ? -11.754 7.469 15.150 1.00 88.19 87 SER A O 1
ATOM 693 N N . ARG A 1 88 ? -10.652 5.567 15.630 1.00 88.88 88 ARG A N 1
ATOM 694 C CA . ARG A 1 88 ? -9.320 6.122 15.436 1.00 88.88 88 ARG A CA 1
ATOM 695 C C . ARG A 1 88 ? -9.052 6.414 13.965 1.00 88.88 88 ARG A C 1
ATOM 697 O O . ARG A 1 88 ? -8.634 7.525 13.651 1.00 88.88 88 ARG A O 1
ATOM 704 N N . LEU A 1 89 ? -9.343 5.463 13.084 1.00 87.62 89 LEU A N 1
ATOM 705 C CA . LEU A 1 89 ? -9.208 5.610 11.642 1.00 87.62 89 LEU A CA 1
ATOM 706 C C . LEU A 1 89 ? -10.046 6.789 11.138 1.00 87.62 89 LEU A C 1
ATOM 708 O O . LEU A 1 89 ? -9.512 7.645 10.444 1.00 87.62 89 LEU A O 1
ATOM 712 N N . ASP A 1 90 ? -11.304 6.909 11.577 1.00 87.88 90 ASP A N 1
ATOM 713 C CA . ASP A 1 90 ? -12.177 8.031 11.202 1.00 87.88 90 ASP A CA 1
ATOM 714 C C . ASP A 1 90 ? -11.578 9.395 11.567 1.00 87.88 90 ASP A C 1
ATOM 716 O O . ASP A 1 90 ? -11.658 10.337 10.782 1.00 87.88 90 ASP A O 1
ATOM 720 N N . SER A 1 91 ? -10.931 9.483 12.736 1.00 88.44 91 SER A N 1
ATOM 721 C CA . SER A 1 91 ? -10.275 10.713 13.200 1.00 88.44 91 SER A CA 1
ATOM 722 C C . SER A 1 91 ? -8.992 11.065 12.439 1.00 88.44 91 SER A C 1
ATOM 724 O O . SER A 1 91 ? -8.568 12.218 12.466 1.00 88.44 91 SER A O 1
ATOM 726 N N . LEU A 1 92 ? -8.354 10.079 11.802 1.00 86.88 92 LEU A N 1
ATOM 727 C CA . LEU A 1 92 ? -7.087 10.241 11.082 1.00 86.88 92 LEU A CA 1
ATOM 728 C C . LEU A 1 92 ? -7.280 10.458 9.579 1.00 86.88 92 LEU A C 1
ATOM 730 O O . LEU A 1 92 ? -6.434 11.081 8.940 1.00 86.88 92 LEU A O 1
ATOM 734 N N . MET A 1 93 ? -8.368 9.934 9.016 1.00 86.88 93 MET A N 1
ATOM 735 C CA . MET A 1 93 ? -8.664 10.006 7.590 1.00 86.88 93 MET A CA 1
ATOM 736 C C . MET A 1 93 ? -8.828 11.450 7.118 1.00 86.88 93 MET A C 1
ATOM 738 O O . MET A 1 93 ? -9.713 12.178 7.569 1.00 86.88 93 MET A O 1
ATOM 742 N N . LEU A 1 94 ? -8.034 11.835 6.124 1.00 83.88 94 LEU A N 1
ATOM 743 C CA . LEU A 1 94 ? -8.185 13.114 5.446 1.00 83.88 94 LEU A CA 1
ATOM 744 C C . LEU A 1 94 ? -9.314 13.035 4.413 1.00 83.88 94 LEU A C 1
ATOM 746 O O . LEU A 1 94 ? -9.228 12.289 3.433 1.00 83.88 94 LEU A O 1
ATOM 750 N N . LYS A 1 95 ? -10.370 13.823 4.618 1.00 84.50 95 LYS A N 1
ATOM 751 C CA . LYS A 1 95 ? -11.577 13.861 3.776 1.00 84.50 95 LYS A CA 1
ATOM 752 C C . LYS A 1 95 ? -11.661 15.198 3.037 1.00 84.50 95 LYS A C 1
ATOM 754 O O . LYS A 1 95 ? -11.409 16.236 3.639 1.00 84.50 95 LYS A O 1
ATOM 759 N N . ASP A 1 96 ? -12.028 15.160 1.756 1.00 83.25 96 ASP A N 1
ATOM 760 C CA . ASP A 1 96 ? -12.094 16.333 0.867 1.00 83.25 96 ASP A CA 1
ATOM 761 C C . ASP A 1 96 ? -10.771 17.125 0.760 1.00 83.25 96 ASP A C 1
ATOM 763 O O . ASP A 1 96 ? -10.765 18.345 0.576 1.00 83.25 96 ASP A O 1
ATOM 767 N N . VAL A 1 97 ? -9.628 16.432 0.845 1.00 81.31 97 VAL A N 1
ATOM 768 C CA . VAL A 1 97 ? -8.300 17.051 0.685 1.00 81.31 97 VAL A CA 1
ATOM 769 C C . VAL A 1 97 ? -7.669 16.696 -0.664 1.00 81.31 97 VAL A C 1
ATOM 771 O O . VAL A 1 97 ? -7.866 15.577 -1.142 1.00 81.31 97 VAL A O 1
ATOM 774 N N . PRO A 1 98 ? -6.885 17.594 -1.285 1.00 76.50 98 PRO A N 1
ATOM 775 C CA . PRO A 1 98 ? -6.114 17.275 -2.486 1.00 76.50 98 PRO A CA 1
ATOM 776 C C . PRO A 1 98 ? -5.158 16.097 -2.245 1.00 76.50 98 PRO A C 1
ATOM 778 O O . PRO A 1 98 ? -4.391 16.111 -1.285 1.00 76.50 98 PRO A O 1
ATOM 781 N N . VAL A 1 99 ? -5.177 15.091 -3.128 1.00 72.75 99 VAL A N 1
ATOM 782 C CA . VAL A 1 99 ? -4.285 13.911 -3.023 1.00 72.75 99 VAL A CA 1
ATOM 783 C C . VAL A 1 99 ? -2.818 14.281 -3.270 1.00 72.75 99 VAL A C 1
ATOM 785 O O . VAL A 1 99 ? -1.921 13.678 -2.690 1.00 72.75 99 VAL A O 1
ATOM 788 N N . VAL A 1 100 ? -2.573 15.283 -4.117 1.00 69.62 100 VAL A N 1
ATOM 789 C CA . VAL A 1 100 ? -1.247 15.876 -4.340 1.00 69.62 100 VAL A CA 1
ATOM 790 C C . VAL A 1 100 ? -1.339 17.377 -4.043 1.00 69.62 100 VAL A C 1
ATOM 792 O O . VAL A 1 100 ? -1.893 18.123 -4.854 1.00 69.62 100 VAL A O 1
ATOM 795 N N . PRO A 1 101 ? -0.868 17.842 -2.876 1.00 64.25 101 PRO A N 1
ATOM 796 C CA . PRO A 1 101 ? -0.869 19.264 -2.541 1.00 64.25 101 PRO A CA 1
ATOM 797 C C . PRO A 1 101 ? 0.088 20.073 -3.441 1.00 64.25 101 PRO A C 1
ATOM 799 O O . PRO A 1 101 ? 1.080 19.517 -3.913 1.00 64.25 101 PRO A O 1
ATOM 802 N N . PRO A 1 102 ? -0.139 21.386 -3.652 1.00 58.91 102 PRO A N 1
ATOM 803 C CA . PRO A 1 102 ? -1.305 22.180 -3.247 1.00 58.91 102 PRO A CA 1
ATOM 804 C C . PRO A 1 102 ? -2.432 22.245 -4.303 1.00 58.91 102 PRO A C 1
ATOM 806 O O . PRO A 1 102 ? -3.566 22.549 -3.944 1.00 58.91 102 PRO A O 1
ATOM 809 N N . ASP A 1 103 ? -2.155 21.910 -5.570 1.00 61.94 103 ASP A N 1
ATOM 810 C CA . ASP A 1 103 ? -3.024 22.242 -6.718 1.00 61.94 103 ASP A CA 1
ATOM 811 C C . ASP A 1 103 ? -3.759 21.039 -7.351 1.00 61.94 103 ASP A C 1
ATOM 813 O O . ASP A 1 103 ? -4.199 21.095 -8.503 1.00 61.94 103 ASP A O 1
ATOM 817 N N . SER A 1 104 ? -3.917 19.918 -6.638 1.00 66.56 104 SER A N 1
ATOM 818 C CA . SER A 1 104 ? -4.668 18.777 -7.185 1.00 66.56 104 SER A CA 1
ATOM 819 C C . SER A 1 104 ? -6.176 19.043 -7.202 1.00 66.56 104 SER A C 1
ATOM 821 O O . SER A 1 104 ? -6.824 19.119 -6.159 1.00 66.56 104 SER A O 1
ATOM 823 N N . ILE A 1 105 ? -6.751 19.084 -8.410 1.00 65.50 105 ILE A N 1
ATOM 824 C CA . ILE A 1 105 ? -8.207 19.128 -8.651 1.00 65.50 105 ILE A CA 1
ATOM 825 C C . ILE A 1 105 ? -8.900 17.910 -8.026 1.00 65.50 105 ILE A C 1
ATOM 827 O O . ILE A 1 105 ? -10.053 17.983 -7.601 1.00 65.50 105 ILE A O 1
ATOM 831 N N . ILE A 1 106 ? -8.198 16.778 -7.969 1.00 68.88 106 ILE A N 1
ATOM 832 C CA . ILE A 1 106 ? -8.746 15.536 -7.445 1.00 68.88 106 ILE A CA 1
ATOM 833 C C . ILE A 1 106 ? -8.482 15.462 -5.944 1.00 68.88 106 ILE A C 1
ATOM 835 O O . ILE A 1 106 ? -7.341 15.592 -5.478 1.00 68.88 106 ILE A O 1
ATOM 839 N N . LYS A 1 107 ? -9.564 15.228 -5.207 1.00 75.56 107 LYS A N 1
ATOM 840 C CA . LYS A 1 107 ? -9.594 15.188 -3.752 1.00 75.56 107 LYS A CA 1
ATOM 841 C C . LYS A 1 107 ? -9.972 13.807 -3.232 1.00 75.56 107 LYS A C 1
ATOM 843 O O . LYS A 1 107 ? -10.589 13.012 -3.942 1.00 75.56 107 LYS A O 1
ATOM 848 N N . THR A 1 108 ? -9.634 13.540 -1.976 1.00 77.06 108 THR A N 1
ATOM 849 C CA . THR A 1 108 ? -10.116 12.362 -1.256 1.00 77.06 108 THR A CA 1
ATOM 850 C C . THR A 1 108 ? -11.635 12.398 -1.100 1.00 77.06 108 THR A C 1
ATOM 852 O O . THR A 1 108 ? -12.255 13.459 -1.010 1.00 77.06 108 THR A O 1
ATOM 855 N N . PHE A 1 109 ? -12.253 11.219 -1.063 1.00 80.31 109 PHE A N 1
ATOM 856 C CA . PHE A 1 109 ? -13.705 11.101 -1.005 1.00 80.31 109 PHE A CA 1
ATOM 857 C C . PHE A 1 109 ? -14.261 11.640 0.325 1.00 80.31 109 PHE A C 1
ATOM 859 O O . PHE A 1 109 ? -13.887 11.179 1.403 1.00 80.31 109 PHE A O 1
ATOM 866 N N . SER A 1 110 ? -15.174 12.611 0.254 1.00 79.88 110 SER A N 1
ATOM 867 C CA . SER A 1 110 ? -15.705 13.334 1.420 1.00 79.88 110 SER A CA 1
ATOM 868 C C . SER A 1 110 ? -16.535 12.459 2.367 1.00 79.88 110 SER A C 1
ATOM 870 O O . SER A 1 110 ? -16.525 12.674 3.578 1.00 79.88 110 SER A O 1
ATOM 872 N N . HIS A 1 111 ? -17.233 11.453 1.835 1.00 83.38 111 HIS A N 1
ATOM 873 C CA . HIS A 1 111 ? -18.128 10.579 2.602 1.00 83.38 111 HIS A CA 1
ATOM 874 C C . HIS A 1 111 ? -17.499 9.231 2.977 1.00 83.38 111 HIS A C 1
ATOM 876 O O . HIS A 1 111 ? -18.215 8.330 3.418 1.00 83.38 111 HIS A O 1
ATOM 882 N N . LEU A 1 112 ? -16.178 9.085 2.821 1.00 83.94 112 LEU A N 1
ATOM 883 C CA . LEU A 1 112 ? -15.467 7.844 3.113 1.00 83.94 112 LEU A CA 1
ATOM 884 C C . LEU A 1 112 ? -15.675 7.429 4.576 1.00 83.94 112 LEU A C 1
ATOM 886 O O . LEU A 1 112 ? -15.392 8.201 5.497 1.00 83.94 112 LEU A O 1
ATOM 890 N N . GLN A 1 113 ? -16.177 6.210 4.771 1.00 87.25 113 GLN A N 1
ATOM 891 C CA . GLN A 1 113 ? -16.387 5.617 6.088 1.00 87.25 113 GLN A CA 1
ATOM 892 C C . GLN A 1 113 ? -15.251 4.643 6.416 1.00 87.25 113 GLN A C 1
ATOM 894 O O . GLN A 1 113 ? -14.781 3.942 5.517 1.00 87.25 113 GLN A O 1
ATOM 899 N N . PRO A 1 114 ? -14.852 4.504 7.693 1.00 85.31 114 PRO A N 1
ATOM 900 C CA . PRO A 1 114 ? -13.780 3.590 8.094 1.00 85.31 114 PRO A CA 1
ATOM 901 C C . PRO A 1 114 ? -13.990 2.137 7.648 1.00 85.31 114 PRO A C 1
ATOM 903 O O . PRO A 1 114 ? -13.025 1.439 7.360 1.00 85.31 114 PRO A O 1
ATOM 906 N N . GLN A 1 115 ? -15.241 1.659 7.574 1.00 86.19 115 GLN A N 1
ATOM 907 C CA . GLN A 1 115 ? -15.528 0.286 7.133 1.00 86.19 115 GLN A CA 1
ATOM 908 C C . GLN A 1 115 ? -15.239 0.017 5.648 1.00 86.19 115 GLN A C 1
ATOM 910 O O . GLN A 1 115 ? -15.069 -1.144 5.271 1.00 86.19 115 GLN A O 1
ATOM 915 N N . ASP A 1 116 ? -15.189 1.066 4.825 1.00 86.75 116 ASP A N 1
ATOM 916 C CA . ASP A 1 116 ? -15.006 0.973 3.375 1.00 86.75 116 ASP A CA 1
ATOM 917 C C . ASP A 1 116 ? -13.539 1.127 2.953 1.00 86.75 116 ASP A C 1
ATOM 919 O O . ASP A 1 116 ? -13.216 1.013 1.771 1.00 86.75 116 ASP A O 1
ATOM 923 N N . VAL A 1 117 ? -12.650 1.362 3.920 1.00 88.88 117 VAL A N 1
ATOM 924 C CA . VAL A 1 117 ? -11.212 1.502 3.707 1.00 88.88 117 VAL A CA 1
ATOM 925 C C . VAL A 1 117 ? -10.564 0.123 3.624 1.00 88.88 117 VAL A C 1
ATOM 927 O O . VAL A 1 117 ? -10.646 -0.675 4.559 1.00 88.88 117 VAL A O 1
ATOM 930 N N . ASP A 1 118 ? -9.871 -0.136 2.517 1.00 90.69 118 ASP A N 1
ATOM 931 C CA . ASP A 1 118 ? -9.065 -1.350 2.334 1.00 90.69 118 ASP A CA 1
ATOM 932 C C . ASP A 1 118 ? -7.573 -1.051 2.102 1.00 90.69 118 ASP A C 1
ATOM 934 O O . ASP A 1 118 ? -6.751 -1.964 2.185 1.00 90.69 118 ASP A O 1
ATOM 938 N N . LEU A 1 119 ? -7.205 0.211 1.852 1.00 90.38 119 LEU A N 1
ATOM 939 C CA . LEU A 1 119 ? -5.819 0.672 1.747 1.00 90.38 119 LEU A CA 1
ATOM 940 C C . LEU A 1 119 ? -5.623 1.951 2.558 1.00 90.38 119 LEU A C 1
ATOM 942 O O . LEU A 1 119 ? -6.398 2.898 2.438 1.00 90.38 119 LEU A O 1
ATOM 946 N N . ILE A 1 120 ? -4.572 1.970 3.367 1.00 89.31 120 ILE A N 1
ATOM 947 C CA . ILE A 1 120 ? -4.225 3.054 4.281 1.00 89.31 120 ILE A CA 1
ATOM 948 C C . ILE A 1 120 ? -2.796 3.491 3.951 1.00 89.31 120 ILE A C 1
ATOM 950 O O . ILE A 1 120 ? -1.862 2.691 4.046 1.00 89.31 120 ILE A O 1
ATOM 954 N N . LEU A 1 121 ? -2.636 4.752 3.547 1.00 87.44 121 LEU A N 1
ATOM 955 C CA . LEU A 1 121 ? -1.369 5.336 3.102 1.00 87.44 121 LEU A CA 1
ATOM 956 C C . LEU A 1 121 ? -1.052 6.639 3.830 1.00 87.44 121 LEU A C 1
ATOM 958 O O . LEU A 1 121 ? -1.933 7.471 4.047 1.00 87.44 121 LEU A O 1
ATOM 962 N N . SER A 1 122 ? 0.227 6.837 4.136 1.00 81.50 122 SER A N 1
ATOM 963 C CA . SER A 1 122 ? 0.718 8.113 4.657 1.00 81.50 122 SER A CA 1
ATOM 964 C C . SER A 1 122 ? 1.077 9.061 3.509 1.00 81.50 122 SER A C 1
ATOM 966 O O . SER A 1 122 ? 1.550 8.634 2.452 1.00 81.50 122 SER A O 1
ATOM 968 N N . THR A 1 123 ? 0.849 10.356 3.703 1.00 74.19 123 THR A N 1
ATOM 969 C CA . THR A 1 123 ? 1.250 11.419 2.775 1.00 74.19 123 THR A CA 1
ATOM 970 C C . THR A 1 123 ? 2.075 12.461 3.507 1.00 74.19 123 THR A C 1
ATOM 972 O O . THR A 1 123 ? 1.802 12.768 4.664 1.00 74.19 123 THR A O 1
ATOM 975 N N . ASP A 1 124 ? 3.060 13.039 2.828 1.00 71.38 124 ASP A N 1
ATOM 976 C CA . ASP A 1 124 ? 3.723 14.257 3.284 1.00 71.38 124 ASP A CA 1
ATOM 977 C C . ASP A 1 124 ? 3.289 15.464 2.437 1.00 71.38 124 ASP A C 1
ATOM 979 O O . ASP A 1 124 ? 2.345 15.383 1.645 1.00 71.38 124 ASP A O 1
ATOM 983 N N . SER A 1 125 ? 3.932 16.614 2.655 1.00 65.56 125 SER A N 1
ATOM 984 C CA . SER A 1 125 ? 3.640 17.858 1.937 1.00 65.56 125 SER A CA 1
ATOM 985 C C . SER A 1 125 ? 3.982 17.809 0.445 1.00 65.56 125 SER A C 1
ATOM 987 O O . SER A 1 125 ? 3.588 18.721 -0.275 1.00 65.56 125 SER A O 1
ATOM 989 N N . GLU A 1 126 ? 4.713 16.790 -0.020 1.00 63.91 126 GLU A N 1
ATOM 990 C CA . GLU A 1 126 ? 5.194 16.698 -1.401 1.00 63.91 126 GLU A CA 1
ATOM 991 C C . GLU A 1 126 ? 4.646 15.489 -2.168 1.00 63.91 126 GLU A C 1
ATOM 993 O O . GLU A 1 126 ? 4.533 15.546 -3.396 1.00 63.91 126 GLU A O 1
ATOM 998 N N . SER A 1 127 ? 4.357 14.368 -1.498 1.00 66.56 127 SER A N 1
ATOM 999 C CA . SER A 1 127 ? 3.865 13.151 -2.153 1.00 66.56 127 SER A CA 1
ATOM 1000 C C . SER A 1 127 ? 3.329 12.081 -1.192 1.00 66.56 127 SER A C 1
ATOM 1002 O O . SER A 1 127 ? 3.568 12.089 0.013 1.00 66.56 127 SER A O 1
ATOM 1004 N N . LEU A 1 128 ? 2.636 11.097 -1.771 1.00 73.69 128 LEU A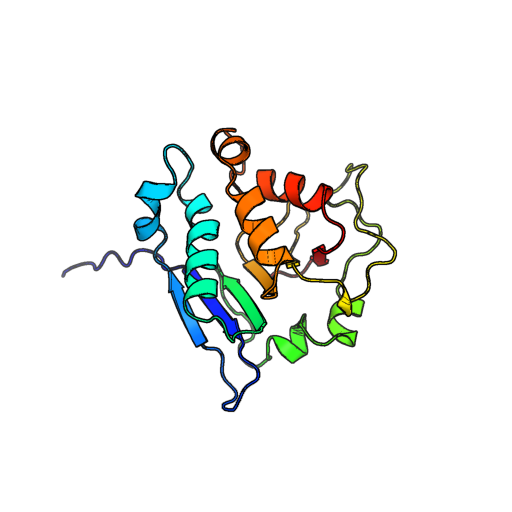 N 1
ATOM 1005 C CA . LEU A 1 128 ? 2.303 9.843 -1.100 1.00 73.69 128 LEU A CA 1
ATOM 1006 C C . LEU A 1 128 ? 3.568 9.041 -0.769 1.00 73.69 128 LEU A C 1
ATOM 1008 O O . LEU A 1 128 ? 4.474 8.924 -1.597 1.00 73.69 128 LEU A O 1
ATOM 1012 N N . SER A 1 129 ? 3.592 8.434 0.415 1.00 74.81 129 SER A N 1
ATOM 1013 C CA . SER A 1 129 ? 4.662 7.538 0.850 1.00 74.81 129 SER A CA 1
ATOM 1014 C C . SER A 1 129 ? 4.361 6.101 0.416 1.00 74.81 129 SER A C 1
ATOM 1016 O O . SER A 1 129 ? 3.434 5.472 0.925 1.00 74.81 129 SER A O 1
ATOM 1018 N N . SER A 1 130 ? 5.157 5.555 -0.509 1.00 76.50 130 SER A N 1
ATOM 1019 C CA . SER A 1 130 ? 5.123 4.126 -0.876 1.00 76.50 130 SER A CA 1
ATOM 1020 C C . SER A 1 130 ? 5.905 3.237 0.103 1.00 76.50 130 SER A C 1
ATOM 1022 O O . SER A 1 130 ? 5.769 2.016 0.073 1.00 76.50 130 SER A O 1
ATOM 1024 N N . GLY A 1 131 ? 6.710 3.836 0.989 1.00 79.44 131 GLY A N 1
ATOM 1025 C CA . GLY A 1 131 ? 7.596 3.117 1.908 1.00 79.44 131 GLY A CA 1
ATOM 1026 C C . GLY A 1 131 ? 6.912 2.547 3.154 1.00 79.44 131 GLY A C 1
ATOM 1027 O O . GLY A 1 131 ? 7.541 1.793 3.891 1.00 79.44 131 GLY A O 1
ATOM 1028 N N . SER A 1 132 ? 5.654 2.911 3.41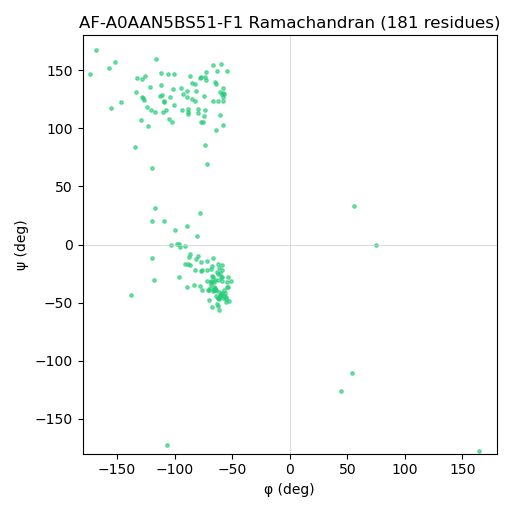5 1.00 86.44 132 SER A N 1
ATOM 1029 C CA . SER A 1 132 ? 4.898 2.432 4.576 1.00 86.44 132 SER A CA 1
ATOM 1030 C C . SER A 1 132 ? 3.394 2.503 4.300 1.00 86.44 132 SER A C 1
ATOM 1032 O O . SER A 1 132 ? 2.860 3.589 4.055 1.00 86.44 132 SER A O 1
ATOM 1034 N N . PHE A 1 133 ? 2.710 1.354 4.293 1.00 90.06 133 PHE A N 1
ATOM 1035 C CA . PHE A 1 133 ? 1.270 1.285 4.009 1.00 90.06 133 PHE A CA 1
ATOM 1036 C C . PHE A 1 133 ? 0.603 0.034 4.569 1.00 90.06 133 PHE A C 1
ATOM 1038 O O . PHE A 1 133 ? 1.221 -1.026 4.662 1.00 90.06 133 PHE A O 1
ATOM 1045 N N . VAL A 1 134 ? -0.690 0.133 4.882 1.00 90.88 134 VAL A N 1
ATOM 1046 C CA . VAL A 1 134 ? -1.498 -1.017 5.308 1.00 90.88 134 VAL A CA 1
ATOM 1047 C C . VAL A 1 134 ? -2.521 -1.361 4.243 1.00 90.88 134 VAL A C 1
ATOM 1049 O O . VAL A 1 134 ? -3.290 -0.506 3.815 1.00 90.88 134 VAL A O 1
ATOM 1052 N N . ILE A 1 135 ? -2.567 -2.631 3.855 1.00 92.31 135 ILE A N 1
ATOM 1053 C CA . ILE A 1 135 ? -3.558 -3.165 2.928 1.00 92.31 135 ILE A CA 1
ATOM 1054 C C . ILE A 1 135 ? -4.346 -4.300 3.581 1.00 92.31 135 ILE A C 1
ATOM 1056 O O . ILE A 1 135 ? -3.796 -5.164 4.271 1.00 92.31 135 ILE A O 1
ATOM 1060 N N . LYS A 1 136 ? -5.662 -4.286 3.395 1.00 91.62 136 LYS A N 1
ATOM 1061 C CA . LYS A 1 136 ? -6.575 -5.289 3.934 1.00 91.62 136 LYS A CA 1
ATOM 1062 C C . LYS A 1 136 ? -6.735 -6.446 2.956 1.00 91.62 136 LYS A C 1
ATOM 1064 O O . LYS A 1 136 ? -6.991 -6.242 1.776 1.00 91.62 136 LYS A O 1
ATOM 1069 N N . GLN A 1 137 ? -6.624 -7.671 3.456 1.00 90.56 137 GLN A N 1
ATOM 1070 C CA . GLN A 1 137 ? -6.828 -8.887 2.674 1.00 90.56 137 GLN A CA 1
ATOM 1071 C C . GLN A 1 137 ? -8.234 -8.894 2.056 1.00 90.56 137 GLN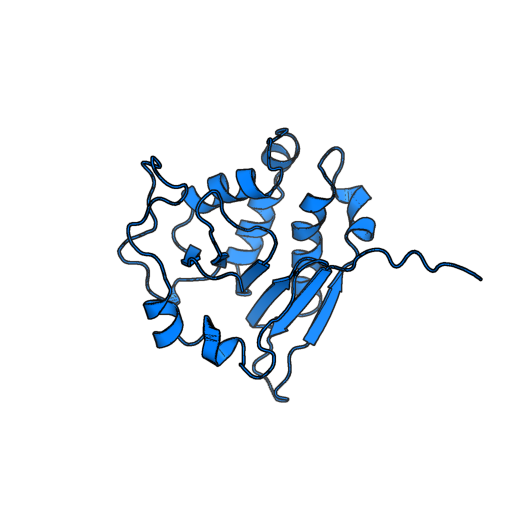 A C 1
ATOM 1073 O O . GLN A 1 137 ? -9.232 -8.754 2.765 1.00 90.56 137 GLN A O 1
ATOM 1078 N N . GLY A 1 138 ? -8.323 -9.091 0.741 1.00 91.00 138 GLY A N 1
ATOM 1079 C CA . GLY A 1 138 ? -9.600 -9.121 0.033 1.00 91.00 138 GLY A CA 1
ATOM 1080 C C . GLY A 1 138 ? -9.457 -8.988 -1.480 1.00 91.00 138 GLY A C 1
ATOM 1081 O O . GLY A 1 138 ? -8.351 -8.908 -2.015 1.00 91.00 138 GLY A O 1
ATOM 1082 N N . GLU A 1 139 ? -10.596 -8.961 -2.169 1.00 91.19 139 GLU A N 1
ATOM 1083 C CA . GLU A 1 139 ? -10.671 -8.778 -3.624 1.00 91.19 139 GLU A CA 1
ATOM 1084 C C . GLU A 1 139 ? -10.084 -7.433 -4.065 1.00 91.19 139 GLU A C 1
ATOM 1086 O O . GLU A 1 139 ? -9.322 -7.382 -5.032 1.00 91.19 139 GLU A O 1
ATOM 1091 N N . PHE A 1 140 ? -10.357 -6.369 -3.298 1.00 90.25 140 PHE A N 1
ATOM 1092 C CA . PHE A 1 140 ? -9.778 -5.050 -3.536 1.00 90.25 140 PHE A CA 1
ATOM 1093 C C . PHE A 1 140 ? -8.251 -5.111 -3.562 1.00 90.25 140 PHE A C 1
ATOM 1095 O O . PHE A 1 140 ? -7.646 -4.632 -4.510 1.00 90.25 140 PHE A O 1
ATOM 1102 N N . ALA A 1 141 ? -7.622 -5.743 -2.569 1.00 91.44 141 ALA A N 1
ATOM 1103 C CA . ALA A 1 141 ? -6.168 -5.791 -2.490 1.00 91.44 141 ALA A CA 1
ATOM 1104 C C . ALA A 1 141 ? -5.530 -6.562 -3.646 1.00 91.44 141 ALA A C 1
ATOM 1106 O O . ALA A 1 141 ? -4.510 -6.133 -4.174 1.00 91.44 141 ALA A O 1
ATOM 1107 N N . ARG A 1 142 ? -6.145 -7.669 -4.079 1.00 90.69 142 ARG A N 1
ATOM 1108 C CA . ARG A 1 142 ? -5.674 -8.429 -5.247 1.00 90.69 142 ARG A CA 1
ATOM 1109 C C . ARG A 1 142 ? -5.737 -7.574 -6.509 1.00 90.69 142 ARG A C 1
ATOM 1111 O O . ARG A 1 142 ? -4.715 -7.377 -7.152 1.00 90.69 142 ARG A O 1
ATOM 1118 N N . THR A 1 143 ? -6.906 -6.992 -6.767 1.00 89.38 143 THR A N 1
ATOM 1119 C CA . THR A 1 143 ? -7.156 -6.135 -7.934 1.00 89.38 143 THR A CA 1
ATOM 1120 C C . THR A 1 143 ? -6.241 -4.914 -7.935 1.00 89.38 143 THR A C 1
ATOM 1122 O O . THR A 1 143 ? -5.649 -4.571 -8.951 1.00 89.38 143 THR A O 1
ATOM 1125 N N . PHE A 1 144 ? -6.078 -4.272 -6.781 1.00 90.38 144 PHE A N 1
ATOM 1126 C CA . PHE A 1 144 ? -5.200 -3.124 -6.615 1.00 90.38 144 PHE A CA 1
ATOM 1127 C C . PHE A 1 144 ? -3.739 -3.481 -6.908 1.00 90.38 144 PHE A C 1
ATOM 1129 O O . PHE A 1 144 ? -3.088 -2.758 -7.652 1.00 90.38 144 PHE A O 1
ATOM 1136 N N . LEU A 1 145 ? -3.226 -4.595 -6.374 1.00 90.94 145 LEU A N 1
ATOM 1137 C CA . LEU A 1 145 ? -1.848 -5.031 -6.631 1.00 90.94 145 LEU A CA 1
ATOM 1138 C C . LEU A 1 145 ? -1.648 -5.482 -8.087 1.00 90.94 145 LEU A C 1
ATOM 1140 O O . LEU A 1 145 ? -0.561 -5.282 -8.624 1.00 90.94 145 LEU A O 1
ATOM 1144 N N . ASP A 1 146 ? -2.668 -6.060 -8.731 1.00 89.69 146 ASP A N 1
ATOM 1145 C CA . ASP A 1 146 ? -2.652 -6.379 -10.166 1.00 89.69 146 ASP A CA 1
ATOM 1146 C C . ASP A 1 146 ? -2.538 -5.102 -11.012 1.00 89.69 146 ASP A C 1
ATOM 1148 O O . ASP A 1 146 ? -1.637 -4.998 -11.841 1.00 89.69 146 ASP A O 1
ATOM 1152 N N . ILE A 1 147 ? -3.399 -4.109 -10.755 1.00 87.81 147 ILE A N 1
ATOM 1153 C CA . ILE A 1 147 ? -3.390 -2.824 -11.469 1.00 87.81 147 ILE A CA 1
ATOM 1154 C C . ILE A 1 147 ? -2.093 -2.066 -11.195 1.00 87.81 147 ILE A C 1
ATOM 1156 O O . ILE A 1 147 ? -1.496 -1.516 -12.115 1.00 87.81 147 ILE A O 1
ATOM 1160 N N . TRP A 1 148 ? -1.641 -2.026 -9.940 1.00 86.38 148 TRP A N 1
ATOM 1161 C CA . TRP A 1 148 ? -0.422 -1.312 -9.583 1.00 86.38 148 TRP A CA 1
ATOM 1162 C C . TRP A 1 148 ? 0.775 -1.905 -10.326 1.00 86.38 148 TRP A C 1
ATOM 1164 O O . TRP A 1 148 ? 1.533 -1.144 -10.913 1.00 86.38 148 TRP A O 1
ATOM 1174 N N . PHE A 1 149 ? 0.896 -3.236 -10.396 1.00 88.25 149 PHE A N 1
ATOM 1175 C CA . PHE A 1 149 ? 1.988 -3.932 -11.091 1.00 88.25 149 PHE A CA 1
ATOM 1176 C C . PHE A 1 149 ? 1.820 -4.051 -12.616 1.00 88.25 149 PHE A C 1
ATOM 1178 O O . PHE A 1 149 ? 2.609 -4.750 -13.264 1.00 88.25 149 PHE A O 1
ATOM 1185 N N . ASP A 1 150 ? 0.812 -3.409 -13.210 1.00 87.12 150 ASP A N 1
ATOM 1186 C CA . ASP A 1 150 ? 0.551 -3.529 -14.643 1.00 87.12 150 ASP A CA 1
ATOM 1187 C C . ASP A 1 150 ? 1.785 -3.085 -15.466 1.00 87.12 150 ASP A C 1
ATOM 1189 O O . ASP A 1 150 ? 2.399 -2.049 -15.163 1.00 87.12 150 ASP A O 1
ATOM 1193 N N . PRO A 1 151 ? 2.185 -3.847 -16.507 1.00 81.94 151 PRO A N 1
ATOM 1194 C CA . PRO A 1 151 ? 3.307 -3.492 -17.371 1.00 81.94 151 PRO A CA 1
ATOM 1195 C C . PRO A 1 151 ? 3.241 -2.063 -17.927 1.00 81.94 151 PRO A C 1
ATOM 1197 O O . PRO A 1 151 ? 4.286 -1.443 -18.118 1.00 81.94 151 PRO A O 1
ATOM 1200 N N . LEU A 1 152 ? 2.051 -1.499 -18.158 1.00 79.19 152 LEU A N 1
ATOM 1201 C CA . LEU A 1 152 ? 1.880 -0.122 -18.628 1.00 79.19 152 LEU A CA 1
ATOM 1202 C C . LEU A 1 152 ? 2.376 0.907 -17.606 1.00 79.19 152 LEU A C 1
ATOM 1204 O O . LEU A 1 152 ? 2.989 1.901 -17.992 1.00 79.19 152 LEU A O 1
ATOM 1208 N N . TYR A 1 153 ? 2.164 0.672 -16.309 1.00 77.31 153 TYR A N 1
ATOM 1209 C CA . TYR A 1 153 ? 2.695 1.550 -15.264 1.00 77.31 153 TYR A CA 1
ATOM 1210 C C . TYR A 1 153 ? 4.181 1.302 -15.006 1.00 77.31 153 TYR A C 1
ATOM 1212 O O . TYR A 1 153 ? 4.917 2.255 -14.760 1.00 77.31 153 TYR A O 1
ATOM 1220 N N . ARG A 1 154 ? 4.638 0.048 -15.100 1.00 78.19 154 ARG A N 1
ATOM 1221 C CA . ARG A 1 154 ? 6.054 -0.312 -14.908 1.00 78.19 154 ARG A CA 1
ATOM 1222 C C . ARG A 1 154 ? 6.964 0.183 -16.031 1.00 78.19 154 ARG A C 1
ATOM 1224 O O . ARG A 1 154 ? 8.094 0.586 -15.771 1.00 78.19 154 ARG A O 1
ATOM 1231 N N . SER A 1 155 ? 6.479 0.144 -17.270 1.00 69.19 155 SER A N 1
ATOM 1232 C CA . SER A 1 155 ? 7.218 0.592 -18.460 1.00 69.19 155 SER A CA 1
ATOM 1233 C C . SER A 1 155 ? 7.259 2.115 -18.589 1.00 69.19 155 SER A C 1
ATOM 1235 O O . SER A 1 155 ? 8.153 2.668 -19.235 1.00 69.19 155 SER A O 1
ATOM 1237 N N . TYR A 1 156 ? 6.321 2.813 -17.948 1.00 62.25 156 TYR A N 1
ATOM 1238 C CA . TYR A 1 156 ? 6.326 4.262 -17.885 1.00 62.25 156 TYR A CA 1
ATOM 1239 C C . TYR A 1 156 ? 7.412 4.725 -16.901 1.00 62.25 156 TYR A C 1
ATOM 1241 O O . TYR A 1 156 ? 7.311 4.528 -15.693 1.00 62.25 156 TYR A O 1
ATOM 1249 N N . ASN A 1 157 ? 8.477 5.341 -17.420 1.00 63.44 157 ASN A N 1
ATOM 1250 C CA . ASN A 1 157 ? 9.639 5.785 -16.644 1.00 63.44 157 ASN A CA 1
ATOM 1251 C C . ASN A 1 157 ? 9.310 7.011 -15.760 1.00 63.44 157 ASN A C 1
ATOM 1253 O O . ASN A 1 157 ? 9.730 8.136 -16.033 1.00 63.44 157 ASN A O 1
ATOM 1257 N N . PHE A 1 158 ? 8.484 6.817 -14.729 1.00 63.34 158 PHE A N 1
ATOM 1258 C CA . PHE A 1 158 ? 8.085 7.860 -13.788 1.00 63.34 158 PHE A CA 1
ATOM 1259 C C . PHE A 1 158 ? 9.285 8.384 -12.988 1.00 63.34 158 PHE A C 1
ATOM 1261 O O . PHE A 1 158 ? 10.060 7.608 -12.438 1.00 63.34 158 PHE A O 1
ATOM 1268 N N . ALA A 1 159 ? 9.363 9.707 -12.801 1.00 58.88 159 ALA A N 1
ATOM 1269 C CA . ALA A 1 159 ? 10.428 10.349 -12.020 1.00 58.88 159 ALA A CA 1
ATOM 1270 C C . ALA A 1 159 ? 10.514 9.870 -10.552 1.00 58.88 159 ALA A C 1
ATOM 1272 O O . ALA A 1 159 ? 11.591 9.892 -9.968 1.00 58.88 159 ALA A O 1
ATOM 1273 N N . LYS A 1 160 ? 9.391 9.422 -9.965 1.00 60.91 160 LYS A N 1
ATOM 1274 C CA . LYS A 1 160 ? 9.308 8.818 -8.618 1.00 60.91 160 LYS A CA 1
ATOM 1275 C C . LYS A 1 160 ? 8.833 7.350 -8.665 1.00 60.91 160 LYS A C 1
ATOM 1277 O O . LYS A 1 160 ? 8.129 6.910 -7.762 1.00 60.91 160 LYS A O 1
ATOM 1282 N N . ALA A 1 161 ? 9.160 6.629 -9.743 1.00 74.00 161 ALA A N 1
ATOM 1283 C CA . ALA A 1 161 ? 8.871 5.202 -9.929 1.00 74.00 161 ALA A CA 1
ATOM 1284 C C . ALA A 1 161 ? 7.430 4.797 -9.522 1.00 74.00 161 ALA A C 1
ATOM 1286 O O . ALA A 1 161 ? 6.455 5.386 -9.999 1.00 74.00 161 ALA A O 1
ATOM 1287 N N . GLU A 1 162 ? 7.287 3.803 -8.646 1.00 68.81 162 GLU A N 1
ATOM 1288 C CA . GLU A 1 162 ? 6.012 3.220 -8.229 1.00 68.81 162 GLU A CA 1
ATOM 1289 C C . GLU A 1 162 ? 5.132 4.186 -7.425 1.00 68.81 162 GLU A C 1
ATOM 1291 O O . GLU A 1 162 ? 3.909 4.079 -7.497 1.00 68.81 162 GLU A O 1
ATOM 1296 N N . ALA A 1 163 ? 5.718 5.155 -6.711 1.00 65.38 163 ALA A N 1
ATOM 1297 C CA . ALA A 1 163 ? 4.978 6.120 -5.895 1.00 65.38 163 ALA A CA 1
ATOM 1298 C C . ALA A 1 163 ? 4.142 7.089 -6.750 1.00 65.38 163 ALA A C 1
ATOM 1300 O O . ALA A 1 163 ? 3.036 7.470 -6.372 1.00 65.38 163 ALA A O 1
ATOM 1301 N N . HIS A 1 164 ? 4.625 7.466 -7.938 1.00 67.19 164 HIS A N 1
ATOM 1302 C CA . HIS A 1 164 ? 3.838 8.296 -8.860 1.00 67.19 164 HIS A CA 1
ATOM 1303 C C . HIS A 1 164 ? 2.752 7.465 -9.562 1.00 67.19 164 HIS A C 1
ATOM 1305 O O . HIS A 1 164 ? 1.624 7.930 -9.730 1.00 67.19 164 HIS A O 1
ATOM 1311 N N . ALA A 1 165 ? 3.055 6.218 -9.939 1.00 65.19 165 ALA A N 1
ATOM 1312 C CA . ALA A 1 165 ? 2.044 5.306 -10.476 1.00 65.19 165 ALA A CA 1
ATOM 1313 C C . ALA A 1 165 ? 0.907 5.081 -9.462 1.00 65.19 165 ALA A C 1
ATOM 1315 O O . ALA A 1 165 ? -0.269 5.153 -9.818 1.00 65.19 165 ALA A O 1
ATOM 1316 N N . LEU A 1 166 ? 1.268 4.920 -8.186 1.00 67.69 166 LEU A N 1
ATOM 1317 C CA . LEU A 1 166 ? 0.358 4.750 -7.060 1.00 67.69 166 LEU A CA 1
ATOM 1318 C C . LEU A 1 166 ? -0.656 5.897 -6.951 1.00 67.69 166 LEU A C 1
ATOM 1320 O O . LEU A 1 166 ? -1.849 5.632 -6.823 1.00 67.69 166 LEU A O 1
ATOM 1324 N N . VAL A 1 167 ? -0.216 7.156 -7.090 1.00 66.00 167 VAL A N 1
ATOM 1325 C CA . VAL A 1 167 ? -1.125 8.317 -7.134 1.00 66.00 167 VAL A CA 1
ATOM 1326 C C . VAL A 1 167 ? -2.200 8.103 -8.200 1.00 66.00 167 VAL A C 1
ATOM 1328 O O . VAL A 1 167 ? -3.383 8.226 -7.913 1.00 66.00 167 VAL A O 1
ATOM 1331 N N . ARG A 1 168 ? -1.823 7.713 -9.422 1.00 66.31 168 ARG A N 1
ATOM 1332 C CA . ARG A 1 168 ? -2.780 7.541 -10.529 1.00 66.31 168 ARG A CA 1
ATOM 1333 C C . ARG A 1 168 ? -3.787 6.415 -10.286 1.00 66.31 168 ARG A C 1
ATOM 1335 O O . ARG A 1 168 ? -4.951 6.578 -10.634 1.00 66.31 168 ARG A O 1
ATOM 1342 N N . VAL A 1 169 ? -3.364 5.312 -9.672 1.00 66.38 169 VAL A N 1
ATOM 1343 C CA . VAL A 1 169 ? -4.251 4.184 -9.330 1.00 66.38 169 VAL A CA 1
ATOM 1344 C C . VAL A 1 169 ? -5.219 4.555 -8.199 1.00 66.38 169 VAL A C 1
ATOM 1346 O O . VAL A 1 169 ? -6.403 4.215 -8.249 1.00 66.38 169 VAL A O 1
ATOM 1349 N N . ILE A 1 170 ? -4.748 5.306 -7.199 1.00 68.62 170 ILE A N 1
ATOM 1350 C CA . ILE A 1 170 ? -5.572 5.774 -6.074 1.00 68.62 170 ILE A CA 1
ATOM 1351 C C . ILE A 1 170 ? -6.650 6.746 -6.539 1.00 68.62 170 ILE A C 1
ATOM 1353 O O . ILE A 1 170 ? -7.785 6.653 -6.082 1.00 68.62 170 ILE A O 1
ATOM 1357 N N . LEU A 1 171 ? -6.333 7.637 -7.481 1.00 61.03 171 LEU A N 1
ATOM 1358 C CA . LEU A 1 171 ? -7.300 8.594 -8.027 1.00 61.03 171 LEU A CA 1
ATOM 1359 C C . LEU A 1 171 ? -8.492 7.913 -8.724 1.00 61.03 171 LEU A C 1
ATOM 1361 O O . LEU A 1 171 ? -9.547 8.525 -8.856 1.00 61.03 171 LEU A O 1
ATOM 1365 N N . ALA A 1 172 ? -8.347 6.649 -9.132 1.00 58.62 172 ALA A N 1
ATOM 1366 C CA . ALA A 1 172 ? -9.421 5.845 -9.710 1.00 58.62 172 ALA A CA 1
ATOM 1367 C C . ALA A 1 172 ? -10.217 5.023 -8.669 1.00 58.62 172 ALA A C 1
ATOM 1369 O O . ALA A 1 172 ? -11.147 4.312 -9.047 1.00 58.62 172 ALA A O 1
ATOM 1370 N N . SER A 1 173 ? -9.871 5.088 -7.373 1.00 61.41 173 SER A N 1
ATOM 1371 C CA . SER A 1 173 ? -10.374 4.174 -6.335 1.00 61.41 173 SER A CA 1
ATOM 1372 C C . SER A 1 173 ? -10.967 4.895 -5.113 1.00 61.41 173 SER A C 1
ATOM 1374 O O . SER A 1 173 ? -10.289 5.656 -4.432 1.00 61.41 173 SER A O 1
ATOM 1376 N N . TYR A 1 174 ? -12.211 4.570 -4.739 1.00 68.19 174 TYR A N 1
ATOM 1377 C CA . TYR A 1 174 ? -12.925 5.181 -3.597 1.00 68.19 174 TYR A CA 1
ATOM 1378 C C . TYR A 1 174 ? -12.707 4.483 -2.237 1.00 68.19 174 TYR A C 1
ATOM 1380 O O . TYR A 1 174 ? -13.485 4.695 -1.313 1.00 68.19 174 TYR A O 1
ATOM 1388 N N . ARG A 1 175 ? -11.692 3.618 -2.099 1.00 72.12 175 ARG A N 1
ATOM 1389 C CA . ARG A 1 175 ? -11.481 2.752 -0.909 1.00 72.12 175 ARG A CA 1
ATOM 1390 C C . ARG A 1 175 ? -10.145 2.997 -0.193 1.00 72.12 175 ARG A C 1
ATOM 1392 O O . ARG A 1 175 ? -9.655 2.135 0.539 1.00 72.12 175 ARG A O 1
ATOM 1399 N N . VAL A 1 176 ? -9.545 4.165 -0.428 1.00 75.25 176 VAL A N 1
ATOM 1400 C CA . VAL A 1 176 ? -8.204 4.537 0.044 1.00 75.25 176 VAL A CA 1
ATOM 1401 C C . VAL A 1 176 ? -8.296 5.651 1.085 1.00 75.25 176 VAL A C 1
ATOM 1403 O O . VAL A 1 176 ? -8.898 6.691 0.828 1.00 75.25 176 VAL A O 1
ATOM 1406 N N . ALA A 1 177 ? -7.676 5.444 2.246 1.00 72.38 177 ALA A N 1
ATOM 1407 C CA . ALA A 1 177 ? -7.527 6.445 3.297 1.00 72.38 177 ALA A CA 1
ATOM 1408 C C . ALA A 1 177 ? -6.119 7.057 3.284 1.00 72.38 177 ALA A C 1
ATOM 1410 O O . ALA A 1 177 ? -5.127 6.327 3.241 1.00 72.38 177 ALA A O 1
ATOM 1411 N N . LEU A 1 178 ? -6.051 8.390 3.376 1.00 75.56 178 LEU A N 1
ATOM 1412 C CA . LEU A 1 178 ? -4.811 9.161 3.520 1.00 75.56 178 LEU A CA 1
ATOM 1413 C C . LEU A 1 178 ? -4.722 9.807 4.906 1.00 75.56 178 LEU A C 1
ATOM 1415 O O . LEU A 1 178 ? -5.748 10.198 5.463 1.00 75.56 178 LEU A O 1
ATOM 1419 N N . PHE A 1 179 ? -3.506 9.954 5.432 1.00 75.44 179 PHE A N 1
ATOM 1420 C CA . PHE A 1 179 ? -3.197 10.669 6.680 1.00 75.44 179 PHE A CA 1
ATOM 1421 C C . PHE A 1 179 ? -1.767 11.234 6.643 1.00 75.44 179 PHE A C 1
ATOM 1423 O O . PHE A 1 179 ? -0.929 10.761 5.879 1.00 75.44 179 PHE A O 1
ATOM 1430 N N . TYR A 1 180 ? -1.496 12.272 7.442 1.00 57.31 180 TYR A N 1
ATOM 1431 C CA . TYR A 1 180 ? -0.234 13.032 7.392 1.00 57.31 180 TYR A CA 1
ATOM 1432 C C . TYR A 1 180 ? 0.942 12.399 8.150 1.00 57.31 180 TYR A C 1
ATOM 1434 O O . TYR A 1 180 ? 2.093 12.745 7.895 1.00 57.31 180 TYR A O 1
ATOM 1442 N N . ASP A 1 181 ? 0.672 11.525 9.118 1.00 59.53 181 ASP A N 1
ATOM 1443 C CA . ASP A 1 181 ? 1.721 10.959 9.972 1.00 59.53 181 ASP A CA 1
ATOM 1444 C C . ASP A 1 181 ? 2.354 9.736 9.292 1.00 59.53 181 ASP A C 1
ATOM 1446 O O . ASP A 1 181 ? 1.640 8.941 8.683 1.00 59.53 181 ASP A O 1
ATOM 1450 N N . ARG A 1 182 ? 3.679 9.560 9.352 1.00 57.19 182 ARG A N 1
ATOM 1451 C CA . ARG A 1 182 ? 4.309 8.335 8.818 1.00 57.19 182 ARG A CA 1
ATOM 1452 C C . ARG A 1 182 ? 4.035 7.181 9.790 1.00 57.19 182 ARG A C 1
ATOM 1454 O O . ARG A 1 182 ? 4.294 7.331 10.981 1.00 57.19 182 ARG A O 1
ATOM 1461 N N . LEU A 1 183 ? 3.512 6.060 9.279 1.00 55.25 183 LEU A N 1
ATOM 1462 C CA . LEU A 1 183 ? 3.305 4.825 10.056 1.00 55.25 183 LEU A CA 1
ATOM 1463 C C . LEU A 1 183 ? 4.624 4.131 10.384 1.00 55.25 183 LEU A C 1
ATOM 1465 O O . LEU A 1 183 ? 5.449 4.021 9.442 1.00 55.25 183 LEU A O 1
#

Sequence (183 aa):
MVREHTTPRSVILTYSTCVAQGYTNFFANLSDYETTLESAPRSWGVVPAVRHAMATHPYSKHFFYLDANALIMNPSKSLESHLLEKSRLDSLMLKDVPVVPPDSIIKTFSHLQPQDVDLILSTDSESLSSGSFVIKQGEFARTFLDIWFDPLYRSYNFAKAEAHALVRVILASYRVALFYDRL

Foldseek 3Di:
DDPPPPQQWKWKFFAAPDDDPDTDIDTHRLVVCPVVLVPFDSLLSQLVSVVVVCVVCVRTFKIKIAGSPDDDPDPPDDCCVCDLPQVNVVVFFDAQQAQAPDDHPQGAHRPDGSVLAQKEWEAANGFTDPRIIMGTNDPCSVVLSCQLSDVVLRVPPDPVGSRVSNSVSVSVDNRYTYGHDGD

InterPro domains:
  IPR008630 Glycosyltransferase 34 [PF05637] (18-170)
  IPR008630 Glycosyltransferase 34 [PTHR31306] (19-170)
  IPR029044 Nucleotide-diphospho-sugar transferases [G3DSA:3.90.550.10] (14-179)

pLDDT: mean 76.09, std 15.47, range [27.36, 92.62]

Organism: Aspergillus oryzae (NCBI:txid5062)

Nearest PDB structures (foldseek):
  7xho-assembly1_L  TM=4.066E-01  e=7.170E+00  Homo sapiens

Radius of gyration: 16.44 Å; Cα contacts (8 Å, |Δi|>4): 288; chains: 1; bounding box: 55×39×42 Å

Mean predicted aligned error: 9.05 Å